Protein AF-A0AAD4GMF1-F1 (afdb_monomer_lite)

Organism: NCBI:txid1328754

Sequence (239 aa):
MDTQVRASTIIDHLSVVHRQLALAMKGHWLGPMPIEEFLQEFLPSLDKPLPTVSHNKLQRAAMEHSKALRCDSFIDAIKDWIPNLRAINTSQKGDQDSKPDVCLYDSSKDIPLDADFNRLELWIVFKRGSQHIAFQDPKEPSSTTIKSGAFIPETKAAQETCWLLLDYAGAIVSSAFQYHKHPEILAKVLWQFNHLSAKDWGHDTSVCPVVLQPDVAKSVRESLDIPDTEQLLDIIYLG

pLDDT: mean 70.21, std 18.83, range [30.56, 94.81]

Structure (mmCIF, N/CA/C/O backbone):
data_AF-A0AAD4GMF1-F1
#
_entry.id   AF-A0AAD4GMF1-F1
#
loop_
_atom_site.group_PDB
_atom_site.id
_atom_site.type_symbol
_atom_site.label_atom_id
_atom_site.label_alt_id
_atom_site.label_comp_id
_atom_site.label_asym_id
_atom_site.label_entity_id
_atom_site.label_seq_id
_atom_site.pdbx_PDB_ins_code
_atom_site.Cartn_x
_atom_site.Cartn_y
_atom_site.Cartn_z
_atom_site.occupancy
_atom_site.B_iso_or_equiv
_atom_site.auth_seq_id
_atom_site.auth_comp_id
_atom_site.auth_asym_id
_atom_site.auth_atom_id
_atom_site.pdbx_PDB_model_num
ATOM 1 N N . MET A 1 1 ? -20.784 33.566 -0.147 1.00 43.31 1 MET A N 1
ATOM 2 C CA . MET A 1 1 ? -19.562 33.893 -0.907 1.00 43.31 1 MET A CA 1
ATOM 3 C C . MET A 1 1 ? -18.421 33.982 0.108 1.00 43.31 1 MET A C 1
ATOM 5 O O . MET A 1 1 ? -17.999 35.083 0.400 1.00 43.31 1 MET A O 1
ATOM 9 N N . ASP A 1 2 ? -18.028 32.865 0.753 1.00 46.28 2 ASP A N 1
ATOM 10 C CA . ASP A 1 2 ? -17.104 32.952 1.915 1.00 46.28 2 ASP A CA 1
ATOM 11 C C . ASP A 1 2 ? -16.361 31.658 2.328 1.00 46.28 2 ASP A C 1
ATOM 13 O O . ASP A 1 2 ? -15.330 31.713 2.990 1.00 46.28 2 ASP A O 1
ATOM 17 N N . THR A 1 3 ? -16.804 30.472 1.905 1.00 36.03 3 THR A N 1
ATOM 18 C CA . THR A 1 3 ? -16.098 29.215 2.241 1.00 36.03 3 THR A CA 1
ATOM 19 C C . THR A 1 3 ? -14.937 28.928 1.283 1.00 36.03 3 THR A C 1
ATOM 21 O O . THR A 1 3 ? -13.879 28.452 1.682 1.00 36.03 3 THR A O 1
ATOM 24 N N . GLN A 1 4 ? -15.110 29.289 0.010 1.00 31.20 4 GLN A N 1
ATOM 25 C CA . GLN A 1 4 ? -14.153 29.019 -1.066 1.00 31.20 4 GLN A CA 1
ATOM 26 C C . GLN A 1 4 ? -12.909 29.923 -0.995 1.00 31.20 4 GLN A C 1
ATOM 28 O O . GLN A 1 4 ? -11.813 29.497 -1.344 1.00 31.20 4 GLN A O 1
ATOM 33 N N . VAL A 1 5 ? -13.065 31.148 -0.477 1.00 40.69 5 VAL A N 1
ATOM 34 C CA . VAL A 1 5 ? -11.956 32.092 -0.261 1.00 40.69 5 VAL A CA 1
ATOM 35 C C . VAL A 1 5 ? -11.102 31.656 0.934 1.00 40.69 5 VAL A C 1
ATOM 37 O O . VAL A 1 5 ? -9.882 31.651 0.833 1.00 40.69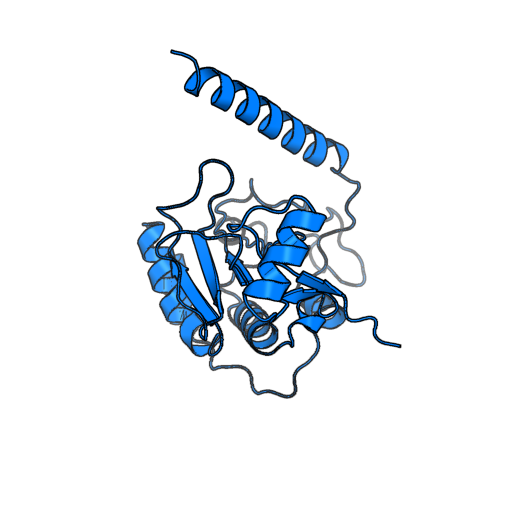 5 VAL A O 1
ATOM 40 N N . ARG A 1 6 ? -11.719 31.200 2.036 1.00 35.12 6 ARG A N 1
ATOM 41 C CA . ARG A 1 6 ? -10.989 30.676 3.206 1.00 35.12 6 ARG A CA 1
ATOM 42 C C . ARG A 1 6 ? -10.205 29.400 2.901 1.00 35.12 6 ARG A C 1
ATOM 44 O O . ARG A 1 6 ? -9.067 29.292 3.345 1.00 35.12 6 ARG A O 1
ATOM 51 N N . ALA A 1 7 ? -10.775 28.480 2.120 1.00 30.56 7 ALA A N 1
ATOM 52 C CA . ALA A 1 7 ? -10.067 27.282 1.667 1.00 30.56 7 ALA A CA 1
ATOM 53 C C . ALA A 1 7 ? -8.844 27.644 0.805 1.00 30.56 7 ALA A C 1
ATOM 55 O O . ALA A 1 7 ? -7.754 27.153 1.069 1.00 30.56 7 ALA A O 1
ATOM 56 N N . SER A 1 8 ? -8.989 28.580 -0.144 1.00 30.72 8 SER A N 1
ATOM 57 C CA . SER A 1 8 ? -7.871 29.065 -0.970 1.00 30.72 8 SER A CA 1
ATOM 58 C C . SER A 1 8 ? -6.736 29.658 -0.129 1.00 30.72 8 SER A C 1
ATOM 60 O O . SER A 1 8 ? -5.581 29.308 -0.336 1.00 30.72 8 SER A O 1
ATOM 62 N N . THR A 1 9 ? -7.049 30.505 0.858 1.00 35.62 9 THR A N 1
ATOM 63 C CA . THR A 1 9 ? -6.032 31.141 1.711 1.00 35.62 9 THR A CA 1
ATOM 64 C C . THR A 1 9 ? -5.295 30.132 2.598 1.00 35.62 9 THR A C 1
ATOM 66 O O . THR A 1 9 ? -4.095 30.278 2.824 1.00 35.62 9 THR A O 1
ATOM 69 N N . ILE A 1 10 ? -5.984 29.097 3.092 1.00 36.16 10 ILE A N 1
ATOM 70 C CA . ILE A 1 10 ? -5.374 28.020 3.890 1.00 36.16 10 ILE A CA 1
ATOM 71 C C . ILE A 1 10 ? -4.492 27.124 3.008 1.00 36.16 10 ILE A C 1
ATOM 73 O O . ILE A 1 10 ? -3.373 26.808 3.406 1.00 36.16 10 ILE A O 1
ATOM 77 N N . ILE A 1 11 ? -4.946 26.782 1.797 1.00 36.00 11 ILE A N 1
ATOM 78 C CA . ILE A 1 11 ? -4.181 26.000 0.811 1.00 36.00 11 ILE A CA 1
ATOM 79 C C . ILE A 1 11 ? -2.904 26.745 0.403 1.00 36.00 11 ILE A C 1
ATOM 81 O O . ILE A 1 11 ? -1.817 26.162 0.393 1.00 36.00 11 ILE A O 1
ATOM 85 N N . ASP A 1 12 ? -3.003 28.049 0.142 1.00 41.06 12 ASP A N 1
ATOM 86 C CA . ASP A 1 12 ? -1.840 28.877 -0.171 1.00 41.06 12 ASP A CA 1
ATOM 87 C C . ASP A 1 12 ? -0.858 28.905 1.006 1.00 41.06 12 ASP A C 1
ATOM 89 O O . ASP A 1 12 ? 0.348 28.747 0.808 1.00 41.06 12 ASP A O 1
ATOM 93 N N . HIS A 1 13 ? -1.354 29.001 2.243 1.00 42.31 13 HIS A N 1
ATOM 94 C CA . HIS A 1 13 ? -0.504 29.010 3.430 1.00 42.31 13 HIS A CA 1
ATOM 95 C C . HIS A 1 13 ? 0.172 27.655 3.691 1.00 42.31 13 HIS A C 1
ATOM 97 O O . HIS A 1 13 ? 1.378 27.622 3.928 1.00 42.31 13 HIS A O 1
ATOM 103 N N . LEU A 1 14 ? -0.545 26.536 3.554 1.00 36.34 14 LEU A N 1
ATOM 104 C CA . LEU A 1 14 ? 0.019 25.185 3.669 1.00 36.34 14 LEU A CA 1
ATOM 105 C C . LEU A 1 14 ? 1.043 24.900 2.565 1.00 36.34 14 LEU A C 1
ATOM 107 O O . LEU A 1 14 ? 2.095 24.323 2.831 1.00 36.34 14 LEU A O 1
ATOM 111 N N . SER A 1 15 ? 0.801 25.363 1.335 1.00 47.41 15 SER A N 1
ATOM 112 C CA . SER A 1 15 ? 1.770 25.243 0.238 1.00 47.41 15 SER A CA 1
ATOM 113 C C . SER A 1 15 ? 3.056 26.038 0.506 1.00 47.41 15 SER A C 1
ATOM 115 O O . SER A 1 15 ? 4.155 25.583 0.172 1.00 47.41 15 SER A O 1
ATOM 117 N N . VAL A 1 16 ? 2.936 27.205 1.149 1.00 50.12 16 VAL A N 1
ATOM 118 C CA . VAL A 1 16 ? 4.064 28.041 1.572 1.00 50.12 16 VAL A CA 1
ATOM 119 C C . VAL A 1 16 ? 4.809 27.388 2.730 1.00 50.12 16 VAL A C 1
ATOM 121 O O . VAL A 1 16 ? 6.032 27.320 2.670 1.00 50.12 16 VAL A O 1
ATOM 124 N N . VAL A 1 17 ? 4.107 26.849 3.729 1.00 47.41 17 VAL A N 1
ATOM 125 C CA . VAL A 1 17 ? 4.712 26.141 4.866 1.00 47.41 17 VAL A CA 1
ATOM 126 C C . VAL A 1 17 ? 5.436 24.879 4.400 1.00 47.41 17 VAL A C 1
ATOM 128 O O . VAL A 1 17 ? 6.600 24.702 4.741 1.00 47.41 17 VAL A O 1
ATOM 131 N N . HIS A 1 18 ? 4.833 24.049 3.544 1.00 45.47 18 HIS A N 1
ATOM 132 C CA . HIS A 1 18 ? 5.509 22.881 2.968 1.00 45.47 18 HIS A CA 1
ATOM 133 C C . HIS A 1 18 ? 6.731 23.275 2.138 1.00 45.47 18 HIS A C 1
ATOM 135 O O . HIS A 1 18 ? 7.770 22.622 2.216 1.00 45.47 18 HIS A O 1
ATOM 141 N N . ARG A 1 19 ? 6.647 24.367 1.368 1.00 46.91 19 ARG A N 1
ATOM 142 C CA . ARG A 1 19 ? 7.791 24.882 0.607 1.00 46.91 19 ARG A CA 1
ATOM 143 C C . ARG A 1 19 ? 8.891 25.407 1.530 1.00 46.91 19 ARG A C 1
ATOM 145 O O . ARG A 1 19 ? 10.061 25.159 1.263 1.00 46.91 19 ARG A O 1
ATOM 152 N N . GLN A 1 20 ? 8.536 26.112 2.600 1.00 49.16 20 GLN A N 1
ATOM 153 C CA . GLN A 1 20 ? 9.477 26.615 3.599 1.00 49.16 20 GLN A CA 1
ATOM 154 C C . GLN A 1 20 ? 10.129 25.474 4.373 1.00 49.16 20 GLN A C 1
ATOM 156 O O . GLN A 1 20 ? 11.338 25.508 4.554 1.00 49.16 20 GLN A O 1
ATOM 161 N N . LEU A 1 21 ? 9.373 24.442 4.747 1.00 48.38 21 LEU A N 1
ATOM 162 C CA . LEU A 1 21 ? 9.894 23.243 5.394 1.00 48.38 21 LEU A CA 1
ATOM 163 C C . LEU A 1 21 ? 10.831 22.485 4.444 1.00 48.38 21 LEU A C 1
ATOM 165 O O . LEU A 1 21 ? 11.963 22.194 4.805 1.00 48.38 21 LEU A O 1
ATOM 169 N N . ALA A 1 22 ? 10.432 22.271 3.187 1.00 49.34 22 ALA A N 1
ATOM 170 C CA . ALA A 1 22 ? 11.288 21.645 2.179 1.00 49.34 22 ALA A CA 1
ATOM 171 C C . ALA A 1 22 ? 12.588 22.433 1.933 1.00 49.34 22 ALA A C 1
ATOM 173 O O . ALA A 1 22 ? 13.649 21.836 1.765 1.00 49.34 22 ALA A O 1
ATOM 174 N N . LEU A 1 23 ? 12.527 23.771 1.929 1.00 49.91 23 LEU A N 1
ATOM 175 C CA . LEU A 1 23 ? 13.708 24.632 1.819 1.00 49.91 23 LEU A CA 1
ATOM 176 C C . LEU A 1 23 ? 14.569 24.601 3.086 1.00 49.91 23 LEU A C 1
ATOM 178 O O . LEU A 1 23 ? 15.786 24.520 2.971 1.00 49.91 23 LEU A O 1
ATOM 182 N N . ALA A 1 24 ? 13.955 24.640 4.268 1.00 49.69 24 ALA A N 1
ATOM 183 C CA . ALA A 1 24 ? 14.643 24.599 5.555 1.00 49.69 24 ALA A CA 1
ATOM 184 C C . ALA A 1 24 ? 15.323 23.250 5.798 1.00 49.69 24 ALA A C 1
ATOM 186 O O . ALA A 1 24 ? 16.360 23.195 6.443 1.00 49.69 24 ALA A O 1
ATOM 187 N N . MET A 1 25 ? 14.771 22.168 5.254 1.00 44.66 25 MET A N 1
ATOM 188 C CA . MET A 1 25 ? 15.364 20.839 5.343 1.00 44.66 25 MET A CA 1
ATOM 189 C C . MET A 1 25 ? 16.304 20.525 4.166 1.00 44.66 25 MET A C 1
ATOM 191 O O . MET A 1 25 ? 16.963 19.483 4.148 1.00 44.66 25 MET A O 1
ATOM 195 N N . LYS A 1 26 ? 16.414 21.420 3.174 1.00 44.41 26 LYS A N 1
ATOM 196 C CA . LYS A 1 26 ? 17.296 21.245 2.016 1.00 44.41 26 LYS A CA 1
ATOM 197 C C . LYS A 1 26 ? 18.757 21.218 2.472 1.00 44.41 26 LYS A C 1
ATOM 199 O O . LYS A 1 26 ? 19.259 22.195 3.011 1.00 44.41 26 LYS A O 1
ATOM 204 N N . GLY A 1 27 ? 19.445 20.104 2.227 1.00 44.59 27 GLY A N 1
ATOM 205 C CA . GLY A 1 27 ? 20.834 19.898 2.661 1.00 44.59 27 GLY A CA 1
ATOM 206 C C . GLY A 1 27 ? 20.992 19.418 4.109 1.00 44.59 27 GLY A C 1
ATOM 207 O O . GLY A 1 27 ? 22.117 19.167 4.527 1.00 44.59 27 GLY A O 1
ATOM 208 N N . HIS A 1 28 ? 19.891 19.253 4.853 1.00 42.72 28 HIS A N 1
ATOM 209 C CA . HIS A 1 28 ? 19.886 18.688 6.209 1.00 42.72 28 HIS A CA 1
ATOM 210 C C . HIS A 1 28 ? 19.495 17.204 6.250 1.00 42.72 28 HIS A C 1
ATOM 212 O O . HIS A 1 28 ? 19.650 16.558 7.283 1.00 42.72 28 HIS A O 1
ATOM 218 N N . TRP A 1 29 ? 19.020 16.649 5.135 1.00 48.09 29 TRP A N 1
ATOM 219 C CA . TRP A 1 29 ? 18.792 15.215 4.995 1.00 48.09 29 TRP A CA 1
ATOM 220 C C . TRP A 1 29 ? 20.064 14.519 4.511 1.00 48.09 29 TRP A C 1
ATOM 222 O O . TRP A 1 29 ? 20.549 14.798 3.414 1.00 48.09 29 TRP A O 1
ATOM 232 N N . LEU A 1 30 ? 20.574 13.581 5.309 1.00 46.34 30 LEU A N 1
ATOM 233 C CA . LEU A 1 30 ? 21.479 12.544 4.822 1.00 46.34 30 LEU A CA 1
ATOM 234 C C . LEU A 1 30 ? 20.612 11.497 4.123 1.00 46.34 30 LEU A C 1
ATOM 236 O O . LEU A 1 30 ? 19.921 10.715 4.767 1.00 46.34 30 LEU A O 1
ATOM 240 N N . GLY A 1 31 ? 20.578 11.559 2.797 1.00 49.66 31 GLY A N 1
ATOM 241 C CA . GLY A 1 31 ? 19.732 10.700 1.988 1.00 49.66 31 GLY A CA 1
ATOM 242 C C . GLY A 1 31 ? 19.891 10.954 0.485 1.00 49.66 31 GLY A C 1
ATOM 243 O O . GLY A 1 31 ? 20.453 11.978 0.091 1.00 49.66 31 GLY A O 1
ATOM 244 N N . PRO A 1 32 ? 19.394 10.024 -0.344 1.00 61.06 32 PRO A N 1
ATOM 245 C CA . PRO A 1 32 ? 18.599 8.886 0.087 1.00 61.06 32 PRO A CA 1
ATOM 246 C C . PRO A 1 32 ? 19.461 7.652 0.397 1.00 61.06 32 PRO A C 1
ATOM 248 O O . PRO A 1 32 ? 20.484 7.421 -0.245 1.00 61.06 32 PRO A O 1
ATOM 251 N N . MET A 1 33 ? 19.032 6.840 1.364 1.00 66.44 33 MET A N 1
ATOM 252 C CA . MET A 1 33 ? 19.640 5.527 1.594 1.00 66.44 33 MET A CA 1
ATOM 253 C C . MET A 1 33 ? 19.380 4.635 0.370 1.00 66.44 33 MET A C 1
ATOM 255 O O . MET A 1 33 ? 18.240 4.621 -0.113 1.00 66.44 33 MET A O 1
ATOM 259 N N . PRO A 1 34 ? 20.379 3.900 -0.156 1.00 71.06 34 PRO A N 1
ATOM 260 C CA . PRO A 1 34 ? 20.142 2.917 -1.208 1.00 71.06 34 PRO A CA 1
ATOM 261 C C . PRO A 1 34 ? 18.995 1.987 -0.818 1.00 71.06 34 PRO A C 1
ATOM 263 O O . PRO A 1 34 ? 18.945 1.519 0.319 1.00 71.06 34 PRO A O 1
ATOM 266 N N . ILE A 1 35 ? 18.055 1.738 -1.733 1.00 71.38 35 ILE A N 1
ATOM 267 C CA . ILE A 1 35 ? 16.855 0.956 -1.417 1.00 71.38 35 ILE A CA 1
ATOM 268 C C . ILE A 1 35 ? 17.211 -0.437 -0.889 1.00 71.38 35 ILE A C 1
ATOM 270 O O . ILE A 1 35 ? 16.590 -0.904 0.053 1.00 71.38 35 ILE A O 1
ATOM 274 N N . GLU A 1 36 ? 18.245 -1.087 -1.413 1.00 74.62 36 GLU A N 1
ATOM 275 C CA . GLU A 1 36 ? 18.684 -2.396 -0.934 1.00 74.62 36 GLU A CA 1
ATOM 276 C C . GLU A 1 36 ? 19.179 -2.350 0.516 1.00 74.62 36 GLU A C 1
ATOM 278 O O . GLU A 1 36 ? 18.817 -3.223 1.305 1.00 74.62 36 GLU A O 1
ATOM 283 N N . GLU A 1 37 ? 19.950 -1.319 0.876 1.00 75.44 37 GLU A N 1
ATOM 284 C CA . GLU A 1 37 ? 20.421 -1.100 2.247 1.00 75.44 37 GLU A CA 1
ATOM 285 C C . GLU A 1 37 ? 19.244 -0.768 3.168 1.00 75.44 37 GLU A C 1
ATOM 287 O O . GLU A 1 37 ? 19.132 -1.337 4.250 1.00 75.44 37 GLU A O 1
ATOM 292 N N . PHE A 1 38 ? 18.326 0.095 2.721 1.00 75.75 38 PHE A N 1
ATOM 293 C CA . PHE A 1 38 ? 17.119 0.438 3.471 1.00 75.75 38 PHE A CA 1
ATOM 294 C C . PHE A 1 38 ? 16.290 -0.811 3.785 1.00 75.75 38 PHE A C 1
ATOM 296 O O . PHE A 1 38 ? 15.891 -1.028 4.926 1.00 75.75 38 PHE A O 1
ATOM 303 N N . LEU A 1 39 ? 16.061 -1.667 2.786 1.00 77.38 39 LEU A N 1
ATOM 304 C CA . LEU A 1 39 ? 15.312 -2.909 2.976 1.00 77.38 39 LEU A CA 1
ATOM 305 C C . LEU A 1 39 ? 16.059 -3.915 3.848 1.00 77.38 39 LEU A C 1
ATOM 307 O O . LEU A 1 39 ? 15.420 -4.749 4.474 1.00 77.38 39 LEU A O 1
ATOM 311 N N . GLN A 1 40 ? 17.389 -3.893 3.869 1.00 80.12 40 GLN A N 1
ATOM 312 C CA . GLN A 1 40 ? 18.158 -4.761 4.754 1.00 80.12 40 GLN A CA 1
ATOM 313 C C . GLN A 1 40 ? 18.080 -4.296 6.212 1.00 80.12 40 GLN A C 1
ATOM 315 O O . GLN A 1 40 ? 17.964 -5.134 7.102 1.00 80.12 40 GLN A O 1
ATOM 320 N N . GLU A 1 41 ? 18.149 -2.987 6.440 1.00 80.12 41 GLU A N 1
ATOM 321 C CA . GLU A 1 41 ? 18.188 -2.395 7.778 1.00 80.12 41 GLU A CA 1
ATOM 322 C C . GLU A 1 41 ? 16.798 -2.338 8.424 1.00 80.12 41 GLU A C 1
ATOM 324 O O . GLU A 1 41 ? 16.632 -2.691 9.590 1.00 80.12 41 GLU A O 1
ATOM 329 N N . PHE A 1 42 ? 15.786 -1.911 7.664 1.00 75.94 42 PHE A N 1
ATOM 330 C CA . PHE A 1 42 ? 14.477 -1.544 8.212 1.00 75.94 42 PHE A CA 1
ATOM 331 C C . PHE A 1 42 ? 13.360 -2.532 7.898 1.00 75.94 42 PHE A C 1
ATOM 333 O O . PHE A 1 42 ? 12.286 -2.425 8.487 1.00 75.94 42 PHE A O 1
ATOM 340 N N . LEU A 1 43 ? 13.573 -3.483 6.984 1.00 75.69 43 LEU A N 1
ATOM 341 C CA . LEU A 1 43 ? 12.537 -4.436 6.600 1.00 75.69 43 LEU A CA 1
ATOM 342 C C . LEU A 1 43 ? 12.912 -5.853 7.061 1.00 75.69 43 LEU A C 1
ATOM 344 O O . LEU A 1 43 ? 13.800 -6.475 6.472 1.00 75.69 43 LEU A O 1
ATOM 348 N N . PRO A 1 44 ? 12.232 -6.399 8.089 1.00 76.19 44 PRO A N 1
ATOM 349 C CA . PRO A 1 44 ? 12.539 -7.720 8.621 1.00 76.19 44 PRO A CA 1
ATOM 350 C C . PRO A 1 44 ? 12.543 -8.783 7.522 1.00 76.19 44 PRO A C 1
ATOM 352 O O . PRO A 1 44 ? 11.590 -8.910 6.745 1.00 76.19 44 PRO A O 1
ATOM 355 N N . SER A 1 45 ? 13.621 -9.567 7.447 1.00 75.06 45 SER A N 1
ATOM 356 C CA . SER A 1 45 ? 13.682 -10.693 6.517 1.00 75.06 45 SER A CA 1
ATOM 357 C C . SER A 1 45 ? 12.642 -11.733 6.920 1.00 75.06 45 SER A C 1
ATOM 359 O O . SER A 1 45 ? 12.632 -12.203 8.057 1.00 75.06 45 SER A O 1
ATOM 361 N N . LEU A 1 46 ? 11.769 -12.099 5.985 1.00 76.31 46 LEU A N 1
ATOM 362 C CA . LEU A 1 46 ? 10.777 -13.144 6.197 1.00 76.31 46 LEU A CA 1
ATOM 363 C C . LEU A 1 46 ? 11.253 -14.432 5.538 1.00 76.31 46 LEU A C 1
ATOM 365 O O . LEU A 1 46 ? 11.671 -14.418 4.381 1.00 76.31 46 LEU A O 1
ATOM 369 N N . ASP A 1 47 ? 11.097 -15.557 6.234 1.00 81.69 47 ASP A N 1
ATOM 370 C CA . ASP A 1 47 ? 11.310 -16.896 5.672 1.00 81.69 47 ASP A CA 1
ATOM 371 C C . ASP A 1 47 ? 10.095 -17.331 4.829 1.00 81.69 47 ASP A C 1
ATOM 373 O O . ASP A 1 47 ? 9.434 -18.339 5.075 1.00 81.69 47 ASP A O 1
ATOM 377 N N . LYS A 1 48 ? 9.708 -16.475 3.877 1.00 80.62 48 LYS A N 1
ATOM 378 C CA . LYS A 1 48 ? 8.608 -16.714 2.939 1.00 80.62 48 LYS A CA 1
ATOM 379 C C . LYS A 1 48 ? 9.124 -16.550 1.515 1.00 80.62 48 LYS A C 1
ATOM 381 O O . LYS A 1 48 ? 9.766 -15.538 1.229 1.00 80.62 48 LYS A O 1
ATOM 386 N N . PRO A 1 49 ? 8.818 -17.488 0.601 1.00 85.62 49 PRO A N 1
ATOM 387 C CA . PRO A 1 49 ? 9.231 -17.355 -0.786 1.00 85.62 49 PRO A CA 1
ATOM 388 C C . PRO A 1 49 ? 8.597 -16.103 -1.393 1.00 85.62 49 PRO A C 1
ATOM 390 O O . PRO A 1 49 ? 7.408 -15.847 -1.198 1.00 85.62 49 PRO A O 1
ATOM 393 N N . LEU A 1 50 ? 9.399 -15.325 -2.122 1.00 85.62 50 LEU A N 1
ATOM 394 C CA . LEU A 1 50 ? 8.895 -14.179 -2.872 1.00 85.62 50 LEU A CA 1
ATOM 395 C C . LEU A 1 50 ? 7.893 -14.644 -3.942 1.00 85.62 50 LEU A C 1
ATOM 397 O O . LEU A 1 50 ? 8.054 -15.728 -4.514 1.00 85.62 50 LEU A O 1
ATOM 401 N N . PRO A 1 51 ? 6.877 -13.825 -4.250 1.00 87.25 51 PRO A N 1
ATOM 402 C CA . PRO A 1 51 ? 5.928 -14.142 -5.298 1.00 87.25 51 PRO A CA 1
ATOM 403 C C . PRO A 1 51 ? 6.612 -14.104 -6.668 1.00 87.25 51 PRO A C 1
ATOM 405 O O . PRO A 1 51 ? 7.651 -13.472 -6.866 1.00 87.25 51 PRO A O 1
ATOM 408 N N . THR A 1 52 ? 6.002 -14.761 -7.655 1.00 89.56 52 THR A N 1
ATOM 409 C CA . THR A 1 52 ? 6.507 -14.698 -9.032 1.00 89.56 52 THR A CA 1
ATOM 410 C C . THR A 1 52 ? 6.361 -13.279 -9.580 1.00 89.56 52 THR A C 1
ATOM 412 O O . THR A 1 52 ? 5.278 -12.690 -9.562 1.00 89.56 52 THR A O 1
ATOM 415 N N . VAL A 1 53 ? 7.458 -12.736 -10.107 1.00 88.25 53 VAL A N 1
ATOM 416 C CA . VAL A 1 53 ? 7.517 -11.362 -10.610 1.00 88.25 53 VAL A CA 1
ATOM 417 C C . VAL A 1 53 ? 7.350 -11.335 -12.128 1.00 88.25 53 VAL A C 1
ATOM 419 O O . VAL A 1 53 ? 8.234 -11.745 -12.882 1.00 88.25 53 VAL A O 1
ATOM 422 N N . SER A 1 54 ? 6.217 -10.809 -12.603 1.00 85.81 54 SER A N 1
ATOM 423 C CA . SER A 1 54 ? 5.972 -10.625 -14.038 1.00 85.81 54 SER A CA 1
ATOM 424 C C . SER A 1 54 ? 6.407 -9.235 -14.506 1.00 85.81 54 SER A C 1
ATOM 426 O O . SER A 1 54 ? 5.646 -8.269 -14.432 1.00 85.81 54 SER A O 1
ATOM 428 N N . HIS A 1 55 ? 7.622 -9.146 -15.050 1.00 87.44 55 HIS A N 1
ATOM 429 C CA . HIS A 1 55 ? 8.190 -7.900 -15.582 1.00 87.44 55 HIS A CA 1
ATOM 430 C C . HIS A 1 55 ? 7.282 -7.256 -16.643 1.00 87.44 55 HIS A C 1
ATOM 432 O O . HIS A 1 55 ? 7.023 -6.054 -16.614 1.00 87.44 55 HIS A O 1
ATOM 438 N N . ASN A 1 56 ? 6.709 -8.078 -17.527 1.00 89.31 56 ASN A N 1
ATOM 439 C CA . ASN A 1 56 ? 5.855 -7.612 -18.619 1.00 89.31 56 ASN A CA 1
ATOM 440 C C . ASN A 1 56 ? 4.585 -6.904 -18.123 1.00 89.31 56 ASN A C 1
ATOM 442 O O . ASN A 1 56 ? 4.137 -5.953 -18.762 1.00 89.31 56 ASN A O 1
ATOM 446 N N . LYS A 1 57 ? 3.990 -7.342 -17.002 1.00 90.12 57 LYS A N 1
ATOM 447 C CA . LYS A 1 57 ? 2.771 -6.712 -16.471 1.00 90.12 57 LYS A CA 1
ATOM 448 C C . LYS A 1 57 ? 3.046 -5.288 -15.986 1.00 90.12 57 LYS A C 1
ATOM 450 O O . LYS A 1 57 ? 2.337 -4.365 -16.381 1.00 90.12 57 LYS A O 1
ATOM 455 N N . LEU A 1 58 ? 4.108 -5.092 -15.201 1.00 88.06 58 LEU A N 1
ATOM 456 C CA . LEU A 1 58 ? 4.475 -3.761 -14.705 1.00 88.06 58 LEU A CA 1
ATOM 457 C C . LEU A 1 58 ? 5.012 -2.847 -15.804 1.00 88.06 58 LEU A C 1
ATOM 459 O O . LEU A 1 58 ? 4.721 -1.652 -15.791 1.00 88.06 58 LEU A O 1
ATOM 463 N N . GLN A 1 59 ? 5.730 -3.391 -16.789 1.00 87.56 59 GLN A N 1
ATOM 464 C CA . GLN A 1 59 ? 6.146 -2.620 -17.957 1.00 87.56 59 GLN A CA 1
ATOM 465 C C . GLN A 1 59 ? 4.941 -2.100 -18.747 1.00 87.56 59 GLN A C 1
ATOM 467 O O . GLN A 1 59 ? 4.904 -0.921 -19.096 1.00 87.56 59 GLN A O 1
ATOM 472 N N . ARG A 1 60 ? 3.925 -2.943 -18.972 1.00 87.50 60 ARG A N 1
ATOM 473 C CA . ARG A 1 60 ? 2.672 -2.522 -19.614 1.00 87.50 60 ARG A CA 1
ATOM 474 C C . ARG A 1 60 ? 1.958 -1.448 -18.802 1.00 87.50 60 ARG A C 1
ATOM 476 O O . ARG A 1 60 ? 1.602 -0.424 -19.372 1.00 87.50 60 ARG A O 1
ATOM 483 N N . ALA A 1 61 ? 1.826 -1.638 -17.487 1.00 87.62 61 ALA A N 1
ATOM 484 C CA . ALA A 1 61 ? 1.232 -0.635 -16.608 1.00 87.62 61 ALA A CA 1
ATOM 485 C C . ALA A 1 61 ? 1.956 0.719 -16.720 1.00 87.62 61 ALA A C 1
ATOM 487 O O . ALA A 1 61 ? 1.316 1.752 -16.897 1.00 87.62 61 ALA A O 1
ATOM 488 N N . ALA A 1 62 ? 3.293 0.729 -16.711 1.00 84.00 62 ALA A N 1
ATOM 489 C CA . ALA A 1 62 ? 4.084 1.955 -16.823 1.00 84.00 62 ALA A CA 1
ATOM 490 C C . ALA A 1 62 ? 3.872 2.714 -18.149 1.00 84.00 62 ALA A C 1
ATOM 492 O O . ALA A 1 62 ? 3.948 3.947 -18.166 1.00 84.00 62 ALA A O 1
ATOM 493 N N . MET A 1 63 ? 3.572 1.995 -19.236 1.00 83.88 63 MET A N 1
ATOM 494 C CA . MET A 1 63 ? 3.321 2.562 -20.567 1.00 83.88 63 MET A CA 1
ATOM 495 C C . MET A 1 63 ? 1.915 3.162 -20.726 1.00 83.88 63 MET A C 1
ATOM 497 O O . MET A 1 63 ? 1.674 3.884 -21.692 1.00 83.88 63 MET A O 1
ATOM 501 N N . GLU A 1 64 ? 1.000 2.931 -19.781 1.00 85.81 64 GLU A N 1
ATOM 502 C CA . GLU A 1 64 ? -0.363 3.456 -19.860 1.00 85.81 64 GLU A CA 1
ATOM 503 C C . GLU A 1 64 ? -0.394 4.994 -19.865 1.00 85.81 64 GLU A C 1
ATOM 505 O O . GLU A 1 64 ? 0.151 5.688 -18.986 1.00 85.81 64 GLU A O 1
ATOM 510 N N . HIS A 1 65 ? -1.084 5.548 -20.865 1.00 78.81 65 HIS A N 1
ATOM 511 C CA . HIS A 1 65 ? -1.192 6.994 -21.059 1.00 78.81 65 HIS A CA 1
ATOM 512 C C . HIS A 1 65 ? -2.137 7.639 -20.043 1.00 78.81 65 HIS A C 1
ATOM 514 O O . HIS A 1 65 ? -1.825 8.698 -19.491 1.00 78.81 65 HIS A O 1
ATOM 520 N N . SER A 1 66 ? -3.258 6.977 -19.745 1.00 84.88 66 SER A N 1
ATOM 521 C CA . SER A 1 66 ? -4.199 7.416 -18.716 1.00 84.88 66 SER A CA 1
ATOM 522 C C . SER A 1 66 ? -3.671 7.086 -17.325 1.00 84.88 66 SER A C 1
ATOM 524 O O . SER A 1 66 ? -3.183 5.985 -17.072 1.00 84.88 66 SER A O 1
ATOM 526 N N . LYS A 1 67 ? -3.807 8.036 -16.395 1.00 81.62 67 LYS A N 1
ATOM 527 C CA . LYS A 1 67 ? -3.486 7.821 -14.980 1.00 81.62 67 LYS A CA 1
ATOM 528 C C . LYS A 1 67 ? -4.353 6.711 -14.371 1.00 81.62 67 LYS A C 1
ATOM 530 O O . LYS A 1 67 ? -3.819 5.869 -13.663 1.00 81.62 67 LYS A O 1
ATOM 535 N N . ALA A 1 68 ? -5.646 6.680 -14.698 1.00 86.69 68 ALA A N 1
ATOM 536 C CA . ALA A 1 68 ? -6.568 5.672 -14.181 1.00 86.69 68 ALA A CA 1
ATOM 537 C C . ALA A 1 68 ? -6.212 4.269 -14.693 1.00 86.69 68 ALA A C 1
ATOM 539 O O . ALA A 1 68 ? -5.990 3.379 -13.883 1.00 86.69 68 ALA A O 1
ATOM 540 N N . LEU A 1 69 ? -6.027 4.114 -16.012 1.00 88.62 69 LEU A N 1
ATOM 541 C CA . LEU A 1 69 ? -5.638 2.828 -16.608 1.00 88.62 69 LEU A CA 1
ATOM 542 C C . LEU A 1 69 ? -4.282 2.339 -16.092 1.00 88.62 69 LEU A C 1
ATOM 544 O O . LEU A 1 69 ? -4.112 1.151 -15.849 1.00 88.62 69 LEU A O 1
ATOM 548 N N . ARG A 1 70 ? -3.325 3.250 -15.864 1.00 88.00 70 ARG A N 1
ATOM 549 C CA . ARG A 1 70 ? -2.046 2.909 -15.225 1.00 88.00 70 ARG A CA 1
ATOM 550 C C . ARG A 1 70 ? -2.252 2.284 -13.854 1.00 88.00 70 ARG A C 1
ATOM 552 O O . ARG A 1 70 ? -1.617 1.278 -13.560 1.00 88.00 70 ARG A O 1
ATOM 559 N N . CYS A 1 71 ? -3.098 2.894 -13.027 1.00 89.75 71 CYS A N 1
ATOM 560 C CA . CYS A 1 71 ? -3.369 2.404 -11.680 1.00 89.75 71 CYS A CA 1
ATOM 561 C C . CYS A 1 71 ? -4.055 1.036 -11.733 1.00 89.75 71 CYS A C 1
ATOM 563 O O . CYS A 1 71 ? -3.617 0.130 -11.036 1.00 89.75 71 CYS A O 1
ATOM 565 N N . ASP A 1 72 ? -5.042 0.848 -12.611 1.00 93.38 72 ASP A N 1
ATOM 566 C CA . ASP A 1 72 ? -5.732 -0.440 -12.763 1.00 93.38 72 ASP A CA 1
ATOM 567 C C . ASP A 1 72 ? -4.783 -1.548 -13.251 1.00 93.38 72 ASP A C 1
ATOM 569 O O . ASP A 1 72 ? -4.714 -2.623 -12.652 1.00 93.38 72 ASP A O 1
ATOM 573 N N . SER A 1 73 ? -3.982 -1.270 -14.286 1.00 92.88 73 SER A N 1
ATOM 574 C CA . SER A 1 73 ? -2.967 -2.199 -14.799 1.00 92.88 73 SER A CA 1
ATOM 575 C C . SER A 1 73 ? -1.885 -2.509 -13.759 1.00 92.88 73 SER A C 1
ATOM 577 O O . SER A 1 73 ? -1.392 -3.634 -13.688 1.00 92.88 73 SER A O 1
ATOM 579 N N . PHE A 1 74 ? -1.511 -1.527 -12.935 1.00 91.75 74 PHE A N 1
ATOM 580 C CA . PHE A 1 74 ? -0.578 -1.722 -11.829 1.00 91.75 74 PHE A CA 1
ATOM 581 C C . PHE A 1 74 ? -1.178 -2.617 -10.739 1.00 91.75 74 PHE A C 1
ATOM 583 O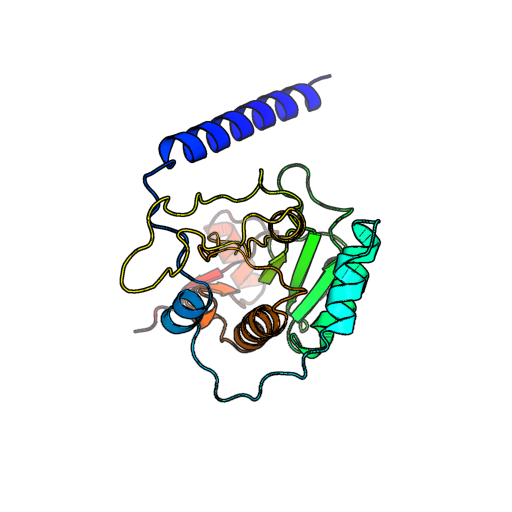 O . PHE A 1 74 ? -0.521 -3.562 -10.310 1.00 91.75 74 PHE A O 1
ATOM 590 N N . ILE A 1 75 ? -2.427 -2.369 -10.335 1.00 93.94 75 ILE A N 1
ATOM 591 C CA . ILE A 1 75 ? -3.145 -3.178 -9.342 1.00 93.94 75 ILE A CA 1
ATOM 592 C C . ILE A 1 75 ? -3.228 -4.641 -9.798 1.00 93.94 75 ILE A C 1
ATOM 594 O O . ILE A 1 75 ? -2.907 -5.536 -9.017 1.00 93.94 75 ILE A O 1
ATOM 598 N N . ASP A 1 76 ? -3.573 -4.904 -11.065 1.00 94.81 76 ASP A N 1
ATOM 599 C CA . ASP A 1 76 ? -3.590 -6.278 -11.592 1.00 94.81 76 ASP A CA 1
ATOM 600 C C . ASP A 1 76 ? -2.204 -6.943 -11.573 1.00 94.81 76 ASP A C 1
ATOM 602 O O . ASP A 1 76 ? -2.090 -8.155 -11.366 1.00 94.81 76 ASP A O 1
ATOM 606 N N . ALA A 1 77 ? -1.140 -6.161 -11.770 1.00 93.25 77 ALA A N 1
ATOM 607 C CA . ALA A 1 77 ? 0.224 -6.667 -11.766 1.00 93.25 77 ALA A CA 1
ATOM 608 C C . ALA A 1 77 ? 0.703 -7.091 -10.372 1.00 93.25 77 ALA A C 1
ATOM 610 O O . ALA A 1 77 ? 1.467 -8.052 -10.280 1.00 93.25 77 ALA A O 1
ATOM 611 N N . ILE A 1 78 ? 0.257 -6.399 -9.319 1.00 92.56 78 ILE A N 1
ATOM 612 C CA . ILE A 1 78 ? 0.727 -6.624 -7.945 1.00 92.56 78 ILE A CA 1
ATOM 613 C C . ILE A 1 78 ? -0.213 -7.475 -7.089 1.00 92.56 78 ILE A C 1
ATOM 615 O O . ILE A 1 78 ? 0.171 -7.836 -5.984 1.00 92.56 78 ILE A O 1
ATOM 619 N N . LYS A 1 79 ? -1.432 -7.795 -7.548 1.00 93.00 79 LYS A N 1
ATOM 620 C CA . LYS A 1 79 ? -2.472 -8.445 -6.722 1.00 93.00 79 LYS A CA 1
ATOM 621 C C . LYS A 1 79 ? -2.015 -9.730 -6.017 1.00 93.00 79 LYS A C 1
ATOM 623 O O . LYS A 1 79 ? -2.417 -9.982 -4.889 1.00 93.00 79 LYS A O 1
ATOM 628 N N . ASP A 1 80 ? -1.136 -10.503 -6.653 1.00 92.00 80 ASP A N 1
ATOM 629 C CA . ASP A 1 80 ? -0.624 -11.767 -6.108 1.00 92.00 80 ASP A CA 1
ATOM 630 C C . ASP A 1 80 ? 0.471 -11.546 -5.042 1.00 92.00 80 ASP A C 1
ATOM 632 O O . ASP A 1 80 ? 0.882 -12.479 -4.357 1.00 92.00 80 ASP A O 1
ATOM 636 N N . TRP A 1 81 ? 0.971 -10.315 -4.906 1.00 92.31 81 TRP A N 1
ATOM 637 C CA . TRP A 1 81 ? 2.015 -9.928 -3.952 1.00 92.31 81 TRP A CA 1
ATOM 638 C C . TRP A 1 81 ? 1.439 -9.415 -2.633 1.00 92.31 81 TRP A C 1
ATOM 640 O O . TRP A 1 81 ? 2.173 -9.246 -1.663 1.00 92.31 81 TRP A O 1
ATOM 650 N N . ILE A 1 82 ? 0.135 -9.154 -2.604 1.00 92.56 82 ILE A N 1
ATOM 651 C CA . ILE A 1 82 ? -0.555 -8.540 -1.475 1.00 92.56 82 ILE A CA 1
ATOM 652 C C . ILE A 1 82 ? -1.776 -9.365 -1.032 1.00 92.56 82 ILE A C 1
ATOM 654 O O . ILE A 1 82 ? -2.874 -8.832 -0.973 1.00 92.56 82 ILE A O 1
ATOM 658 N N . PRO A 1 83 ? -1.650 -10.669 -0.721 1.00 92.69 83 PRO A N 1
ATOM 659 C CA . PRO A 1 83 ? -2.810 -11.520 -0.433 1.00 92.69 83 PRO A CA 1
ATOM 660 C C . PRO A 1 83 ? -3.645 -11.105 0.793 1.00 92.69 83 PRO A C 1
ATOM 662 O O . PRO A 1 83 ? -4.791 -11.530 0.897 1.00 92.69 83 PRO A O 1
ATOM 665 N N . ASN A 1 84 ? -3.094 -10.293 1.702 1.00 92.31 84 ASN A N 1
ATOM 666 C CA . ASN A 1 84 ? -3.785 -9.786 2.891 1.00 92.31 84 ASN A CA 1
ATOM 667 C C . ASN A 1 84 ? -4.236 -8.327 2.734 1.00 92.31 84 ASN A C 1
ATOM 669 O O . ASN A 1 84 ? -4.927 -7.809 3.612 1.00 92.31 84 ASN A O 1
ATOM 673 N N . LEU A 1 85 ? -3.889 -7.669 1.628 1.00 92.25 85 LEU A N 1
ATOM 674 C CA . LEU A 1 85 ? -4.297 -6.301 1.337 1.00 92.25 85 LEU A CA 1
ATOM 675 C C . LEU A 1 85 ? -5.098 -6.247 0.037 1.00 92.25 85 LEU A C 1
ATOM 677 O O . LEU A 1 85 ? -5.005 -7.099 -0.842 1.00 92.25 85 LEU A O 1
ATOM 681 N N . ARG A 1 86 ? -5.883 -5.192 -0.126 1.00 92.88 86 ARG A N 1
ATOM 682 C CA . ARG A 1 86 ? -6.582 -4.907 -1.372 1.00 92.88 86 ARG A CA 1
ATOM 683 C C . ARG A 1 86 ? -6.233 -3.516 -1.853 1.00 92.88 86 ARG A C 1
ATOM 685 O O . ARG A 1 86 ? -6.478 -2.531 -1.164 1.00 92.88 86 ARG A O 1
ATOM 692 N N . ALA A 1 87 ? -5.681 -3.458 -3.058 1.00 92.31 87 ALA A N 1
ATOM 693 C CA . ALA A 1 87 ? -5.355 -2.209 -3.719 1.00 92.31 87 ALA A CA 1
ATOM 694 C C . ALA A 1 87 ? -6.578 -1.646 -4.463 1.00 92.31 87 ALA A C 1
ATOM 696 O O . ALA A 1 87 ? -7.286 -2.375 -5.163 1.00 92.31 87 ALA A O 1
ATOM 697 N N . ILE A 1 88 ? -6.809 -0.345 -4.316 1.00 91.50 88 ILE A N 1
ATOM 698 C CA . ILE A 1 88 ? -7.923 0.409 -4.891 1.00 91.50 88 ILE A CA 1
ATOM 699 C C . ILE A 1 88 ? -7.374 1.613 -5.643 1.00 91.50 88 ILE A C 1
ATOM 701 O O . ILE A 1 88 ? -6.522 2.345 -5.143 1.00 91.50 88 ILE A O 1
ATOM 705 N N . ASN A 1 89 ? -7.881 1.822 -6.855 1.00 91.00 89 ASN A N 1
ATOM 706 C CA . ASN A 1 89 ? -7.549 2.976 -7.675 1.00 91.00 89 ASN A CA 1
ATOM 707 C C . ASN A 1 89 ? -8.249 4.224 -7.122 1.00 91.00 89 ASN A C 1
ATOM 709 O O . ASN A 1 89 ? -9.462 4.383 -7.254 1.00 91.00 89 ASN A O 1
ATOM 713 N N . THR A 1 90 ? -7.472 5.121 -6.525 1.00 87.12 90 THR A N 1
ATOM 714 C CA . THR A 1 90 ? -7.944 6.387 -5.945 1.00 87.12 90 THR A CA 1
ATOM 715 C C . THR A 1 90 ? -7.517 7.599 -6.775 1.00 87.12 90 THR A C 1
ATOM 717 O O . THR A 1 90 ? -7.877 8.736 -6.470 1.00 87.12 90 THR A O 1
ATOM 720 N N . SER A 1 91 ? -6.855 7.362 -7.915 1.00 82.62 91 SER A N 1
ATOM 721 C CA . SER A 1 91 ? -6.243 8.385 -8.770 1.00 82.62 91 SER A CA 1
ATOM 722 C C . SER A 1 91 ? -7.184 9.470 -9.300 1.00 82.62 91 SER A C 1
ATOM 724 O O . SER A 1 91 ? -6.705 10.551 -9.666 1.00 82.62 91 SER A O 1
ATOM 726 N N . GLN A 1 92 ? -8.492 9.194 -9.349 1.00 75.94 92 GLN A N 1
ATOM 727 C CA . GLN A 1 92 ? -9.544 10.118 -9.791 1.00 75.94 92 GLN A CA 1
ATOM 728 C C . GLN A 1 92 ? -10.376 10.707 -8.642 1.00 75.94 92 GLN A C 1
ATOM 730 O O . GLN A 1 92 ? -11.123 11.657 -8.866 1.00 75.94 92 GLN A O 1
ATOM 735 N N . LYS A 1 93 ? -10.246 10.175 -7.422 1.00 66.88 93 LYS A N 1
ATOM 736 C CA . LYS A 1 93 ? -11.137 10.451 -6.286 1.00 66.88 93 LYS A CA 1
ATOM 737 C C . LYS A 1 93 ? -10.381 10.808 -4.999 1.00 66.88 93 LYS A C 1
ATOM 739 O O . LYS A 1 93 ? -10.731 10.359 -3.915 1.00 66.88 93 LYS A O 1
ATOM 744 N N . GLY A 1 94 ? -9.301 11.574 -5.120 1.00 52.19 94 GLY A N 1
ATOM 745 C CA . GLY A 1 94 ? -8.557 12.054 -3.954 1.00 52.19 94 GLY A CA 1
ATOM 746 C C . GLY A 1 94 ? -9.178 13.315 -3.345 1.00 52.19 94 GLY A C 1
ATOM 747 O O . GLY A 1 94 ? -9.689 14.166 -4.088 1.00 52.19 94 GLY A O 1
ATOM 748 N N . ASP A 1 95 ? -9.075 13.437 -2.023 1.00 43.09 95 ASP A N 1
ATOM 749 C CA . ASP A 1 95 ? -9.425 14.640 -1.264 1.00 43.09 95 ASP A CA 1
ATOM 750 C C . ASP A 1 95 ? -8.513 15.826 -1.648 1.00 43.09 95 ASP A C 1
ATOM 752 O O . ASP A 1 95 ? -7.469 15.636 -2.280 1.00 43.09 95 ASP A O 1
ATOM 756 N N . GLN A 1 96 ? -8.930 17.065 -1.379 1.00 46.62 96 GLN A N 1
ATOM 757 C CA . GLN A 1 96 ? -8.379 18.262 -2.042 1.00 46.62 96 GLN A CA 1
ATOM 758 C C . GLN A 1 96 ? -6.875 18.517 -1.799 1.00 46.62 96 GLN A C 1
ATOM 760 O O . GLN A 1 96 ? -6.243 19.117 -2.670 1.00 46.62 96 GLN A O 1
ATOM 765 N N . ASP A 1 97 ? -6.284 17.979 -0.726 1.00 47.41 97 ASP A N 1
ATOM 766 C CA . ASP A 1 97 ? -4.926 18.343 -0.286 1.00 47.41 97 ASP A CA 1
ATOM 767 C C . ASP A 1 97 ? -3.848 17.260 -0.491 1.00 47.41 97 ASP A C 1
ATOM 769 O O . ASP A 1 97 ? -2.666 17.581 -0.619 1.00 47.41 97 ASP A O 1
ATOM 773 N N . SER A 1 98 ? -4.219 15.977 -0.581 1.00 54.44 98 SER A N 1
ATOM 774 C CA . SER A 1 98 ? -3.296 14.855 -0.828 1.00 54.44 98 SER A CA 1
ATOM 775 C C . SER A 1 98 ? -4.004 13.752 -1.610 1.00 54.44 98 SER A C 1
ATOM 777 O O . SER A 1 98 ? -4.916 13.110 -1.096 1.00 54.44 98 SER A O 1
ATOM 779 N N . LYS A 1 99 ? -3.607 13.520 -2.868 1.00 69.69 99 LYS A N 1
ATOM 780 C CA . LYS A 1 99 ? -4.274 12.534 -3.735 1.00 69.69 99 LYS A CA 1
ATOM 781 C C . LYS A 1 99 ? -3.390 11.308 -3.950 1.00 69.69 99 LYS A C 1
ATOM 783 O O . LYS A 1 99 ? -2.522 11.373 -4.828 1.00 69.69 99 LYS A O 1
ATOM 788 N N . PRO A 1 100 ? -3.590 10.217 -3.187 1.00 78.69 100 PRO A N 1
ATOM 789 C CA . PRO A 1 100 ? -3.013 8.938 -3.561 1.00 78.69 100 PRO A CA 1
ATOM 790 C C . PRO A 1 100 ? -3.508 8.525 -4.938 1.00 78.69 100 PRO A C 1
ATOM 792 O O . PRO A 1 100 ? -4.614 8.870 -5.360 1.00 78.69 100 PRO A O 1
ATOM 795 N N . ASP A 1 101 ? -2.674 7.769 -5.632 1.00 82.88 101 ASP A N 1
ATOM 796 C CA . ASP A 1 101 ? -3.057 7.167 -6.898 1.00 82.88 101 ASP A CA 1
ATOM 797 C C . ASP A 1 101 ? -3.638 5.773 -6.682 1.00 82.88 101 ASP A C 1
ATOM 799 O O . ASP A 1 101 ? -4.608 5.392 -7.342 1.00 82.88 101 ASP A O 1
ATOM 803 N N . VAL A 1 102 ? -3.057 5.036 -5.734 1.00 87.69 102 VAL A N 1
ATOM 804 C CA . VAL A 1 102 ? -3.527 3.725 -5.294 1.00 87.69 102 VAL A CA 1
ATOM 805 C C . VAL A 1 102 ? -3.473 3.672 -3.770 1.00 87.69 102 VAL A C 1
ATOM 807 O O . VAL A 1 102 ? -2.454 4.017 -3.178 1.00 87.69 102 VAL A O 1
ATOM 810 N N . CYS A 1 103 ? -4.556 3.226 -3.142 1.00 88.88 103 CYS A N 1
ATOM 811 C CA . CYS A 1 103 ? -4.622 2.947 -1.707 1.00 88.88 103 CYS A CA 1
ATOM 812 C C . CYS A 1 103 ? -4.693 1.440 -1.475 1.00 88.88 103 CYS A C 1
ATOM 814 O O . CYS A 1 103 ? -5.358 0.738 -2.232 1.00 88.88 103 CYS A O 1
ATOM 816 N N . LEU A 1 104 ? -4.029 0.944 -0.440 1.00 89.94 104 LEU A N 1
ATOM 817 C CA . LEU A 1 104 ? -4.063 -0.439 0.008 1.00 89.94 104 LEU A CA 1
ATOM 818 C C . LEU A 1 104 ? -4.753 -0.486 1.370 1.00 89.94 104 LEU A C 1
ATOM 820 O O . LEU A 1 104 ? -4.397 0.256 2.286 1.00 89.94 104 LEU A O 1
ATOM 824 N N . TYR A 1 105 ? -5.730 -1.375 1.476 1.00 90.69 105 TYR A N 1
ATOM 825 C CA . TYR A 1 105 ? -6.543 -1.596 2.667 1.00 90.69 105 TYR A CA 1
ATOM 826 C C . TYR A 1 105 ? -6.399 -3.037 3.137 1.00 90.69 105 TYR A C 1
ATOM 828 O O . TYR A 1 105 ? -6.189 -3.925 2.312 1.00 90.69 105 TYR A O 1
ATOM 836 N N . ASP A 1 106 ? -6.575 -3.284 4.430 1.00 89.44 106 ASP A N 1
ATOM 837 C CA . ASP A 1 106 ? -6.730 -4.635 4.971 1.00 89.44 106 ASP A CA 1
ATOM 838 C C . ASP A 1 106 ? -7.884 -5.367 4.262 1.00 89.44 106 ASP A C 1
ATOM 840 O O . ASP A 1 106 ? -9.033 -4.921 4.269 1.00 89.44 106 ASP A O 1
ATOM 844 N N . SER A 1 107 ? -7.563 -6.497 3.629 1.00 90.50 107 SER A N 1
ATOM 845 C CA . SER A 1 107 ? -8.515 -7.289 2.842 1.00 90.50 107 SER A CA 1
ATOM 846 C C . SER A 1 107 ? -9.610 -7.957 3.679 1.00 90.50 107 SER A C 1
ATOM 848 O O . SER A 1 107 ? -10.638 -8.347 3.122 1.00 90.50 107 SER A O 1
ATOM 850 N N . SER A 1 108 ? -9.405 -8.090 4.994 1.00 87.50 108 SER A N 1
ATOM 851 C CA . SER A 1 108 ? -10.377 -8.673 5.923 1.00 87.50 108 SER A CA 1
ATOM 852 C C . SER A 1 108 ? -11.487 -7.699 6.332 1.00 87.50 108 SER A C 1
ATOM 854 O O . SER A 1 108 ? -12.504 -8.121 6.883 1.00 87.50 108 SER A O 1
ATOM 856 N N . LYS A 1 109 ? -11.310 -6.401 6.054 1.00 86.81 109 LYS A N 1
ATOM 857 C CA . LYS A 1 109 ? -12.249 -5.331 6.401 1.00 86.81 109 LYS A CA 1
ATOM 858 C C . LYS A 1 109 ? -13.045 -4.894 5.171 1.00 86.81 109 LYS A C 1
ATOM 860 O O . LYS A 1 109 ? -12.645 -5.118 4.029 1.00 86.81 109 LYS A O 1
ATOM 865 N N . ASP A 1 110 ? -14.166 -4.208 5.403 1.00 86.81 110 ASP A N 1
ATOM 866 C CA . ASP A 1 110 ? -14.919 -3.579 4.315 1.00 86.81 110 ASP A CA 1
ATOM 867 C C . ASP A 1 110 ? -14.031 -2.605 3.543 1.00 86.81 110 ASP A C 1
ATOM 869 O O . ASP A 1 110 ? -13.196 -1.921 4.124 1.00 86.81 110 ASP A O 1
ATOM 873 N N . ILE A 1 111 ? -14.211 -2.484 2.239 1.00 81.00 111 ILE A N 1
ATOM 874 C CA . ILE A 1 111 ? -13.311 -1.651 1.445 1.00 81.00 111 ILE A CA 1
ATOM 875 C C . ILE A 1 111 ? -13.999 -0.328 1.132 1.00 81.00 111 ILE A C 1
ATOM 877 O O . ILE A 1 111 ? -15.112 -0.343 0.599 1.00 81.00 111 ILE A O 1
ATOM 881 N N . PRO A 1 112 ? -13.365 0.812 1.451 1.00 81.50 112 PRO A N 1
ATOM 882 C CA . PRO A 1 112 ? -13.889 2.124 1.103 1.00 81.50 112 PRO A CA 1
ATOM 883 C C . PRO A 1 112 ? -14.150 2.272 -0.404 1.00 81.50 112 PRO A C 1
ATOM 885 O O . PRO A 1 112 ? -13.391 1.772 -1.236 1.00 81.50 112 PRO A O 1
ATOM 888 N N . LEU A 1 113 ? -15.211 3.001 -0.763 1.00 73.56 113 LEU A N 1
ATOM 889 C CA . LEU A 1 113 ? -15.497 3.367 -2.160 1.00 73.56 113 LEU A CA 1
ATOM 890 C C . LEU A 1 113 ? -14.558 4.462 -2.695 1.00 73.56 113 LEU A C 1
ATOM 892 O O . LEU A 1 113 ? -14.373 4.573 -3.913 1.00 73.56 113 LEU A O 1
ATOM 896 N N . ASP A 1 114 ? -13.998 5.252 -1.777 1.00 77.31 114 ASP A N 1
ATOM 897 C CA . ASP A 1 114 ? -13.132 6.408 -1.999 1.00 77.31 114 ASP A CA 1
ATOM 898 C C . ASP A 1 114 ? -11.921 6.335 -1.048 1.00 77.31 114 ASP A C 1
ATOM 900 O O . ASP A 1 114 ? -11.862 5.457 -0.190 1.00 77.31 114 ASP A O 1
ATOM 904 N N . ALA A 1 115 ? -10.938 7.228 -1.194 1.00 78.06 115 ALA A N 1
ATOM 905 C CA . ALA A 1 115 ? -9.767 7.228 -0.319 1.00 78.06 115 ALA A CA 1
ATOM 906 C C . ALA A 1 115 ? -10.161 7.546 1.137 1.00 78.06 115 ALA A C 1
ATOM 908 O O . ALA A 1 115 ? -10.495 8.683 1.455 1.00 78.06 115 ALA A O 1
ATOM 909 N N . ASP A 1 116 ? -10.094 6.543 2.011 1.00 79.75 116 ASP A N 1
ATOM 910 C CA . ASP A 1 116 ? -10.285 6.688 3.457 1.00 79.75 116 ASP A CA 1
ATOM 911 C C . ASP A 1 116 ? -8.943 6.538 4.178 1.00 79.75 116 ASP A C 1
ATOM 913 O O . ASP A 1 116 ? -8.354 5.456 4.189 1.00 79.75 116 ASP A O 1
ATOM 917 N N . PHE A 1 117 ? -8.449 7.631 4.752 1.00 76.69 117 PHE A N 1
ATOM 918 C CA . PHE A 1 117 ? -7.161 7.675 5.442 1.00 76.69 117 PHE A CA 1
ATOM 919 C C . PHE A 1 117 ? -7.193 7.016 6.818 1.00 76.69 117 PHE A C 1
ATOM 921 O O . PHE A 1 117 ? -6.167 6.515 7.260 1.00 76.69 117 PHE A O 1
ATOM 928 N N . ASN A 1 118 ? -8.361 6.943 7.462 1.00 76.62 118 ASN A N 1
ATOM 929 C CA . ASN A 1 118 ? -8.495 6.324 8.785 1.00 76.62 118 ASN A CA 1
ATOM 930 C C . ASN A 1 118 ? -8.358 4.798 8.727 1.00 76.62 118 ASN A C 1
ATOM 932 O O . ASN A 1 118 ? -8.238 4.134 9.752 1.00 76.62 118 ASN A O 1
ATOM 936 N N . ARG A 1 119 ? -8.447 4.230 7.523 1.00 79.19 119 ARG A N 1
ATOM 937 C CA . ARG A 1 119 ? -8.438 2.783 7.275 1.00 79.19 119 ARG A CA 1
ATOM 938 C C . ARG A 1 119 ? -7.269 2.348 6.400 1.00 79.19 119 ARG A C 1
ATOM 940 O O . ARG A 1 119 ? -7.164 1.166 6.081 1.00 79.19 119 ARG A O 1
ATOM 947 N N . LEU A 1 120 ? -6.471 3.307 5.944 1.00 81.38 120 LEU A N 1
ATOM 948 C CA . LEU A 1 120 ? -5.390 3.106 4.997 1.00 81.38 120 LEU A CA 1
ATOM 949 C C . LEU A 1 120 ? -4.243 2.354 5.669 1.00 81.38 120 LEU A C 1
ATOM 951 O O . LEU A 1 120 ? -3.772 2.768 6.719 1.00 81.38 120 LEU A O 1
ATOM 955 N N . GLU A 1 121 ? -3.770 1.295 5.022 1.00 84.69 121 GLU A N 1
ATOM 956 C CA . GLU A 1 121 ? -2.554 0.599 5.444 1.00 84.69 121 GLU A CA 1
ATOM 957 C C . GLU A 1 121 ? -1.348 1.195 4.698 1.00 84.69 121 GLU A C 1
ATOM 959 O O . GLU A 1 121 ? -0.355 1.597 5.290 1.00 84.69 121 GLU A O 1
ATOM 964 N N . LEU A 1 122 ? -1.444 1.322 3.371 1.00 82.06 122 LEU A N 1
ATOM 965 C CA . LEU A 1 122 ? -0.388 1.905 2.541 1.00 82.06 122 LEU A CA 1
ATOM 966 C C . LEU A 1 122 ? -1.007 2.665 1.372 1.00 82.06 122 LEU A C 1
ATOM 968 O O . LEU A 1 122 ? -2.005 2.238 0.803 1.00 82.06 122 LEU A O 1
ATOM 972 N N . TRP A 1 123 ? -0.387 3.751 0.930 1.00 81.56 123 TRP A N 1
ATOM 973 C CA . TRP A 1 123 ? -0.732 4.407 -0.336 1.00 81.56 123 TRP A CA 1
ATOM 974 C C . TRP A 1 123 ? 0.477 4.588 -1.249 1.00 81.56 123 TRP A C 1
ATOM 976 O O . TRP A 1 123 ? 1.642 4.546 -0.856 1.00 81.56 123 TRP A O 1
ATOM 986 N N . ILE A 1 124 ? 0.158 4.781 -2.517 1.00 81.75 124 ILE A N 1
ATOM 987 C CA . ILE A 1 124 ? 1.080 4.820 -3.632 1.00 81.75 124 ILE A CA 1
ATOM 988 C C . ILE A 1 124 ? 0.790 6.079 -4.439 1.00 81.75 124 ILE A C 1
ATOM 990 O O . ILE A 1 124 ? -0.359 6.366 -4.784 1.00 81.75 124 ILE A O 1
ATOM 994 N N . VAL A 1 125 ? 1.851 6.801 -4.796 1.00 77.88 125 VAL A N 1
ATOM 995 C CA . VAL A 1 125 ? 1.787 7.957 -5.692 1.00 77.88 125 VAL A CA 1
ATOM 996 C C . VAL A 1 125 ? 2.780 7.767 -6.833 1.00 77.88 125 VAL A C 1
ATOM 998 O O . VAL A 1 125 ? 3.983 7.634 -6.613 1.00 77.88 125 VAL A O 1
ATOM 1001 N N . PHE A 1 126 ? 2.293 7.822 -8.071 1.00 75.38 126 PHE A N 1
ATOM 1002 C CA . PHE A 1 126 ? 3.129 7.805 -9.263 1.00 75.38 126 PHE A CA 1
ATOM 1003 C C . PHE A 1 126 ? 3.606 9.227 -9.573 1.00 75.38 126 PHE A C 1
ATOM 1005 O O . PHE A 1 126 ? 2.835 10.081 -10.021 1.00 75.38 126 PHE A O 1
ATOM 1012 N N . LYS A 1 127 ? 4.903 9.493 -9.399 1.00 68.12 127 LYS A N 1
ATOM 1013 C CA . LYS A 1 127 ? 5.521 10.750 -9.846 1.00 68.12 127 LYS A CA 1
ATOM 1014 C C . LYS A 1 127 ? 6.198 10.563 -11.207 1.00 68.12 127 LYS A C 1
ATOM 1016 O O . LYS A 1 127 ? 6.866 9.558 -11.445 1.00 68.12 127 LYS A O 1
ATOM 1021 N N . ARG A 1 128 ? 6.019 11.547 -12.100 1.00 59.25 128 ARG A N 1
ATOM 1022 C CA . ARG A 1 128 ? 6.654 11.603 -13.428 1.00 59.25 128 ARG A CA 1
ATOM 1023 C C . ARG A 1 128 ? 7.618 12.778 -13.530 1.00 59.25 128 ARG A C 1
ATOM 1025 O O . ARG A 1 128 ? 7.191 13.916 -13.373 1.00 59.25 128 ARG A O 1
ATOM 1032 N N . GLY A 1 129 ? 8.860 12.510 -13.911 1.00 52.06 129 GLY A N 1
ATOM 1033 C CA . GLY A 1 129 ? 9.865 13.527 -14.215 1.00 52.06 129 GLY A CA 1
ATOM 1034 C C . GLY A 1 129 ? 10.779 13.842 -13.029 1.00 52.06 129 GLY A C 1
ATOM 1035 O O . GLY A 1 129 ? 10.385 13.739 -11.863 1.00 52.06 129 GLY A O 1
ATOM 1036 N N . SER A 1 130 ? 12.012 14.246 -13.344 1.00 51.62 130 SER A N 1
ATOM 1037 C CA . SER A 1 130 ? 13.093 14.492 -12.380 1.00 51.62 130 SER A CA 1
ATOM 1038 C C . SER A 1 130 ? 12.806 15.613 -11.393 1.00 51.62 130 SER A C 1
ATOM 1040 O O . SER A 1 130 ? 13.396 15.648 -10.318 1.00 51.62 130 SER A O 1
ATOM 1042 N N . GLN A 1 131 ? 11.867 16.503 -11.711 1.00 49.00 131 GLN A N 1
ATOM 1043 C CA . GLN A 1 131 ? 11.469 17.607 -10.842 1.00 49.00 131 GLN A CA 1
ATOM 1044 C C . GLN A 1 131 ? 10.786 17.158 -9.538 1.00 49.00 131 GLN A C 1
ATOM 1046 O O . GLN A 1 131 ? 10.572 17.981 -8.652 1.00 49.00 131 GLN A O 1
ATOM 1051 N N . HIS A 1 132 ? 10.421 15.878 -9.420 1.00 50.72 132 HIS A N 1
ATOM 1052 C CA . HIS A 1 132 ? 9.823 15.303 -8.212 1.00 50.72 132 HIS A CA 1
ATOM 1053 C C . HIS A 1 132 ? 10.775 14.391 -7.429 1.00 50.72 132 HIS A C 1
ATOM 1055 O O . HIS A 1 132 ? 10.341 13.753 -6.471 1.00 50.72 132 HIS A O 1
ATOM 1061 N N . ILE A 1 133 ? 12.053 14.319 -7.813 1.00 54.47 133 ILE A N 1
ATOM 1062 C CA . ILE A 1 133 ? 13.064 13.599 -7.039 1.00 54.47 133 ILE A CA 1
ATOM 1063 C C . ILE A 1 133 ? 13.417 14.476 -5.830 1.00 54.47 133 ILE A C 1
ATOM 1065 O O . ILE A 1 133 ? 13.946 15.576 -5.978 1.00 54.47 133 ILE A O 1
ATOM 1069 N N . ALA A 1 134 ? 13.064 14.002 -4.632 1.00 48.38 134 ALA A N 1
ATOM 1070 C CA . ALA A 1 134 ? 13.242 14.747 -3.383 1.00 48.38 134 ALA A CA 1
ATOM 1071 C C . ALA A 1 134 ? 14.719 14.898 -2.971 1.00 48.38 134 ALA A C 1
ATOM 1073 O O . ALA A 1 134 ? 15.054 15.810 -2.217 1.00 48.38 134 ALA A O 1
ATOM 1074 N N . PHE A 1 135 ? 15.597 14.039 -3.497 1.00 53.12 135 PHE A N 1
ATOM 10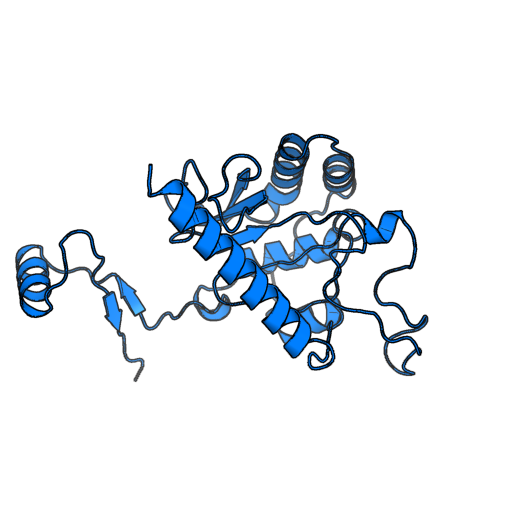75 C CA . PHE A 1 135 ? 17.023 14.022 -3.187 1.00 53.12 135 PHE A CA 1
ATOM 1076 C C . PHE A 1 135 ? 17.872 14.302 -4.428 1.00 53.12 135 PHE A C 1
ATOM 1078 O O . PHE A 1 135 ? 17.534 13.893 -5.535 1.00 53.12 135 PHE A O 1
ATOM 1085 N N . GLN A 1 136 ? 18.977 15.019 -4.241 1.00 52.44 136 GLN A N 1
ATOM 1086 C CA . GLN A 1 136 ? 19.989 15.197 -5.279 1.00 52.44 136 GLN A CA 1
ATOM 1087 C C . GLN A 1 136 ? 21.099 14.188 -5.032 1.00 52.44 136 GLN A C 1
ATOM 1089 O O . GLN A 1 136 ? 21.601 14.101 -3.912 1.00 52.44 136 GLN A O 1
ATOM 1094 N N . ASP A 1 137 ? 21.483 13.456 -6.071 1.00 54.16 137 ASP A N 1
ATOM 1095 C CA . ASP A 1 137 ? 22.591 12.520 -5.968 1.00 54.16 137 ASP A CA 1
ATOM 1096 C C . ASP A 1 137 ? 23.904 13.264 -5.637 1.00 54.16 137 ASP A C 1
ATOM 1098 O O . ASP A 1 137 ? 24.110 14.404 -6.083 1.00 54.16 137 ASP A O 1
ATOM 1102 N N . PRO A 1 138 ? 24.798 12.662 -4.834 1.00 54.62 138 PRO A N 1
ATOM 1103 C CA . PRO A 1 138 ? 26.080 13.269 -4.516 1.00 54.62 138 PRO A CA 1
ATOM 1104 C C . PRO A 1 138 ? 26.930 13.395 -5.781 1.00 54.62 138 PRO A C 1
ATOM 1106 O O . PRO A 1 138 ? 27.216 12.411 -6.448 1.00 54.62 138 PRO A O 1
ATOM 1109 N N . LYS A 1 139 ? 27.387 14.618 -6.074 1.00 52.56 139 LYS A N 1
ATOM 1110 C CA . LYS A 1 139 ? 28.139 14.963 -7.297 1.00 52.56 139 LYS A CA 1
ATOM 1111 C C . LYS A 1 139 ? 29.472 14.222 -7.464 1.00 52.56 139 LYS A C 1
ATOM 1113 O O . LYS A 1 139 ? 30.032 14.239 -8.553 1.00 52.56 139 LYS A O 1
ATOM 1118 N N . GLU A 1 140 ? 29.981 13.616 -6.396 1.00 54.69 140 GLU A N 1
ATOM 1119 C CA . GLU A 1 140 ? 31.258 12.909 -6.363 1.00 54.69 140 GLU A CA 1
ATOM 1120 C C . GLU A 1 140 ? 31.019 11.443 -5.956 1.00 54.69 140 GLU A C 1
ATOM 1122 O O . GLU A 1 140 ? 30.326 11.189 -4.964 1.00 54.69 140 GLU A O 1
ATOM 1127 N N . PRO A 1 141 ? 31.574 10.462 -6.687 1.00 52.94 141 PRO A N 1
ATOM 1128 C CA . PRO A 1 141 ? 31.482 9.053 -6.318 1.00 52.94 141 PRO A CA 1
ATOM 1129 C C . PRO A 1 141 ? 32.188 8.796 -4.976 1.00 52.94 141 PRO A C 1
ATOM 1131 O O . PRO A 1 141 ? 33.361 9.128 -4.806 1.00 52.94 141 PRO A O 1
ATOM 1134 N N . SER A 1 142 ? 31.498 8.176 -4.013 1.00 50.34 142 SER A N 1
ATOM 1135 C CA . SER A 1 142 ? 32.137 7.684 -2.786 1.00 50.34 142 SER A CA 1
ATOM 1136 C C . SER A 1 142 ? 32.757 6.304 -3.029 1.00 50.34 142 SER A C 1
ATOM 1138 O O . SER A 1 142 ? 32.181 5.457 -3.717 1.00 50.34 142 SER A O 1
ATOM 1140 N N . SER A 1 143 ? 33.946 6.066 -2.465 1.00 45.47 143 SER A N 1
ATOM 1141 C CA . SER A 1 143 ? 34.783 4.887 -2.750 1.00 45.47 143 SER A CA 1
ATOM 1142 C C . SER A 1 143 ? 34.189 3.543 -2.313 1.00 45.47 143 SER A C 1
ATOM 1144 O O . SER A 1 143 ? 34.723 2.500 -2.690 1.00 45.47 143 SER A O 1
ATOM 1146 N N . THR A 1 144 ? 33.099 3.544 -1.546 1.00 47.59 144 THR A N 1
ATOM 1147 C CA . THR A 1 144 ? 32.532 2.333 -0.943 1.00 47.59 144 THR A CA 1
ATOM 1148 C C . THR A 1 144 ? 31.159 1.921 -1.476 1.00 47.59 144 THR A C 1
ATOM 1150 O O . THR A 1 144 ? 30.847 0.740 -1.363 1.00 47.59 144 THR A O 1
ATOM 1153 N N . THR A 1 145 ? 30.376 2.803 -2.121 1.00 47.50 145 THR A N 1
ATOM 1154 C CA . THR A 1 145 ? 28.974 2.460 -2.470 1.00 47.50 145 THR A CA 1
ATOM 1155 C C . THR A 1 145 ? 28.494 2.954 -3.847 1.00 47.50 145 THR A C 1
ATOM 1157 O O . THR A 1 145 ? 27.649 2.299 -4.453 1.00 47.50 145 THR A O 1
ATOM 1160 N N . ILE A 1 146 ? 29.039 4.041 -4.422 1.00 49.84 146 ILE A N 1
ATOM 1161 C CA . ILE A 1 146 ? 28.477 4.662 -5.646 1.00 49.84 146 ILE A CA 1
ATOM 1162 C C . ILE A 1 146 ? 29.530 4.749 -6.758 1.00 49.84 146 ILE A C 1
ATOM 1164 O O . ILE A 1 146 ? 30.367 5.648 -6.777 1.00 49.84 146 ILE A O 1
ATOM 1168 N N . LYS A 1 147 ? 29.463 3.841 -7.740 1.00 49.22 147 LYS A N 1
ATOM 1169 C CA . LYS A 1 147 ? 30.449 3.759 -8.839 1.00 49.22 147 LYS A CA 1
ATOM 1170 C C . LYS A 1 147 ? 30.375 4.903 -9.865 1.00 49.22 147 LYS A C 1
ATOM 1172 O O . LYS A 1 147 ? 31.310 5.045 -10.647 1.00 49.22 147 LYS A O 1
ATOM 1177 N N . SER A 1 148 ? 29.300 5.699 -9.890 1.00 51.62 148 SER A N 1
ATOM 1178 C CA . SER A 1 148 ? 29.072 6.726 -10.928 1.00 51.62 148 SER A CA 1
ATOM 1179 C C . SER A 1 148 ? 28.562 8.085 -10.428 1.00 51.62 148 SER A C 1
ATOM 1181 O O . SER A 1 148 ? 28.111 8.875 -11.248 1.00 51.62 148 SER A O 1
ATOM 1183 N N . GLY A 1 149 ? 28.587 8.365 -9.118 1.00 47.50 149 GLY A N 1
ATOM 1184 C CA . GLY A 1 149 ? 28.095 9.645 -8.571 1.00 47.50 149 GLY A CA 1
ATOM 1185 C C . GLY A 1 149 ? 26.589 9.901 -8.765 1.00 47.50 149 GLY A C 1
ATOM 1186 O O . GLY A 1 149 ? 26.140 11.033 -8.656 1.00 47.50 149 GLY A O 1
ATOM 1187 N N . ALA A 1 150 ? 25.803 8.866 -9.083 1.00 49.19 150 ALA A N 1
ATOM 1188 C CA . ALA A 1 150 ? 24.355 8.961 -9.245 1.00 49.19 150 ALA A CA 1
ATOM 1189 C C . ALA A 1 150 ? 23.671 7.671 -8.762 1.00 49.19 150 ALA A C 1
ATOM 1191 O O . ALA A 1 150 ? 24.090 6.578 -9.149 1.00 49.19 150 ALA A O 1
ATOM 1192 N N . PHE A 1 151 ? 22.640 7.793 -7.923 1.00 50.69 151 PHE A N 1
ATOM 1193 C CA . PHE A 1 151 ? 21.743 6.706 -7.524 1.00 50.69 151 PHE A CA 1
ATOM 1194 C C . PHE A 1 151 ? 20.701 6.425 -8.615 1.00 50.69 151 PHE A C 1
ATOM 1196 O O . PHE A 1 151 ? 20.262 5.285 -8.766 1.00 50.69 151 PHE A O 1
ATOM 1203 N N . ILE A 1 152 ? 20.330 7.437 -9.410 1.00 47.22 152 ILE A N 1
ATOM 1204 C CA . ILE A 1 152 ? 19.434 7.293 -10.563 1.00 47.22 152 ILE A CA 1
ATOM 1205 C C . ILE A 1 152 ? 20.217 7.633 -11.836 1.00 4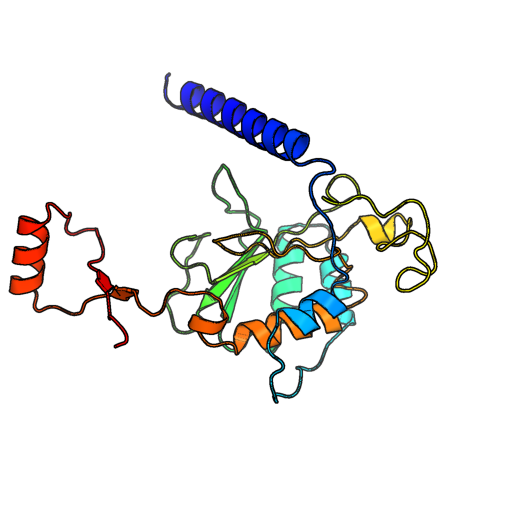7.22 152 ILE A C 1
ATOM 1207 O O . ILE A 1 152 ? 20.773 8.724 -11.933 1.00 47.22 152 ILE A O 1
ATOM 1211 N N . PRO A 1 153 ? 20.241 6.760 -12.863 1.00 48.75 153 PRO A N 1
ATOM 1212 C CA . PRO A 1 153 ? 20.871 7.099 -14.136 1.00 48.75 153 PRO A CA 1
ATOM 1213 C C . PRO A 1 153 ? 20.292 8.403 -14.704 1.00 48.75 153 PRO A C 1
ATOM 1215 O O . PRO A 1 153 ? 19.072 8.533 -14.797 1.00 48.75 153 PRO A O 1
ATOM 1218 N N . GLU A 1 154 ? 21.131 9.339 -15.159 1.00 50.56 154 GLU A N 1
ATOM 1219 C CA . GLU A 1 154 ? 20.716 10.609 -15.790 1.00 50.56 154 GLU A CA 1
ATOM 1220 C C . GLU A 1 154 ? 20.134 10.411 -17.207 1.00 50.56 154 GLU A C 1
ATOM 1222 O O . GLU A 1 154 ? 20.504 11.057 -18.184 1.00 50.56 154 GLU A O 1
ATOM 1227 N N . THR A 1 155 ? 19.209 9.471 -17.357 1.00 49.00 155 THR A N 1
ATOM 1228 C CA . THR A 1 155 ? 18.491 9.221 -18.606 1.00 49.00 155 THR A CA 1
ATOM 1229 C C . THR A 1 155 ? 17.056 9.708 -18.453 1.00 49.00 155 THR A C 1
ATOM 1231 O O . THR A 1 155 ? 16.451 9.525 -17.397 1.00 49.00 155 THR A O 1
ATOM 1234 N N . LYS A 1 156 ? 16.471 10.287 -19.514 1.00 42.47 156 LYS A N 1
ATOM 1235 C CA . LYS A 1 156 ? 15.064 10.741 -19.508 1.00 42.47 156 LYS A CA 1
ATOM 1236 C C . LYS A 1 156 ? 14.108 9.660 -18.988 1.00 42.47 156 LYS A C 1
ATOM 1238 O O . LYS A 1 156 ? 13.306 9.927 -18.104 1.00 42.47 156 LYS A 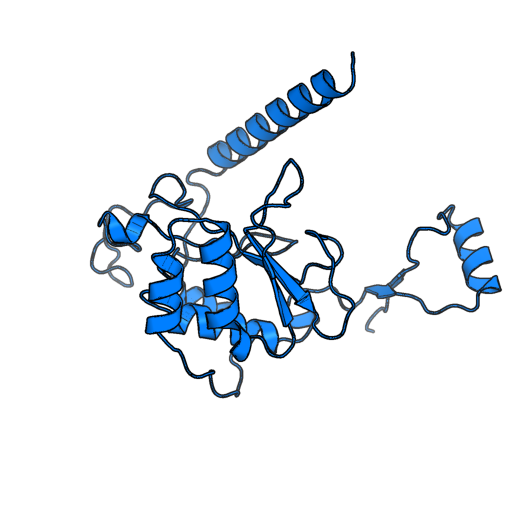O 1
ATOM 1243 N N . ALA A 1 157 ? 14.287 8.419 -19.442 1.00 39.91 157 ALA A N 1
ATOM 1244 C CA . ALA A 1 157 ? 13.477 7.280 -19.013 1.00 39.91 157 ALA A CA 1
ATOM 1245 C C . ALA A 1 157 ? 13.612 6.962 -17.511 1.00 39.91 157 ALA A C 1
ATOM 1247 O O . ALA A 1 157 ? 12.656 6.502 -16.894 1.00 39.91 157 ALA A O 1
ATOM 1248 N N . ALA A 1 158 ? 14.786 7.194 -16.913 1.00 40.22 158 ALA A N 1
ATOM 1249 C CA . ALA A 1 158 ? 15.013 6.909 -15.500 1.00 40.22 158 ALA A CA 1
ATOM 1250 C C . ALA A 1 158 ? 14.388 7.929 -14.550 1.00 40.22 158 ALA A C 1
ATOM 1252 O O . ALA A 1 158 ? 13.983 7.582 -13.445 1.00 40.22 158 ALA A O 1
ATOM 1253 N N . GLN A 1 159 ? 14.237 9.160 -15.023 1.00 43.34 159 GLN A N 1
ATOM 1254 C CA . GLN A 1 159 ? 13.626 10.259 -14.287 1.00 43.34 159 GLN A CA 1
ATOM 1255 C C . GLN A 1 159 ? 12.088 10.248 -14.374 1.00 43.34 159 GLN A C 1
ATOM 1257 O O . GLN A 1 159 ? 11.418 11.003 -13.678 1.00 43.34 159 GLN A O 1
ATOM 1262 N N . GLU A 1 160 ? 11.497 9.400 -15.219 1.00 42.38 160 GLU A N 1
ATOM 1263 C CA . GLU A 1 160 ? 10.062 9.411 -15.523 1.00 42.38 160 GLU A CA 1
ATOM 1264 C C . GLU A 1 160 ? 9.193 8.569 -14.570 1.00 42.38 160 GLU A C 1
ATOM 1266 O O . GLU A 1 160 ? 7.970 8.661 -14.653 1.00 42.38 160 GLU A O 1
ATOM 1271 N N . THR A 1 161 ? 9.763 7.778 -13.650 1.00 48.00 161 THR A N 1
ATOM 1272 C CA . THR A 1 161 ? 8.984 6.960 -12.691 1.00 48.00 161 THR A CA 1
ATOM 1273 C C . THR A 1 161 ? 9.747 6.712 -11.385 1.00 48.00 161 THR A C 1
ATOM 1275 O O . THR A 1 161 ? 10.350 5.658 -11.197 1.00 48.00 161 THR A O 1
ATOM 1278 N N . CYS A 1 162 ? 9.696 7.685 -10.474 1.00 45.53 162 CYS A N 1
ATOM 1279 C CA . CYS A 1 162 ? 10.202 7.564 -9.103 1.00 45.53 162 CYS A CA 1
ATOM 1280 C C . CYS A 1 162 ? 9.041 7.416 -8.118 1.00 45.53 162 CYS A C 1
ATOM 1282 O O . CYS A 1 162 ? 8.019 8.092 -8.253 1.00 45.53 162 CYS A O 1
ATOM 1284 N N . TRP A 1 163 ? 9.216 6.546 -7.127 1.00 52.41 163 TRP A N 1
ATOM 1285 C CA . TRP A 1 163 ? 8.214 6.252 -6.106 1.00 52.41 163 TRP A CA 1
ATOM 1286 C C . TRP A 1 163 ? 8.608 6.854 -4.769 1.00 52.41 163 TRP A C 1
ATOM 1288 O O . TRP A 1 163 ? 9.771 6.793 -4.383 1.00 52.41 163 TRP A O 1
ATOM 1298 N N . LEU A 1 164 ? 7.610 7.386 -4.069 1.00 50.75 164 LEU A N 1
ATOM 1299 C CA . LEU A 1 164 ? 7.628 7.575 -2.626 1.00 50.75 164 LEU A CA 1
ATOM 1300 C C . LEU A 1 164 ? 6.558 6.632 -2.074 1.00 50.75 164 LEU A C 1
ATOM 1302 O O . LEU A 1 164 ? 5.371 6.830 -2.339 1.00 50.75 164 LEU A O 1
ATOM 1306 N N . LEU A 1 165 ? 6.982 5.584 -1.370 1.00 50.94 165 LEU A N 1
ATOM 1307 C CA . LEU A 1 165 ? 6.109 4.893 -0.428 1.00 50.94 165 LEU A CA 1
ATOM 1308 C C . LEU A 1 165 ? 5.986 5.844 0.762 1.00 50.94 165 LEU A C 1
ATOM 1310 O O . LEU A 1 165 ? 6.984 6.209 1.377 1.00 50.94 165 LEU A O 1
ATOM 1314 N N . LEU A 1 166 ? 4.792 6.351 1.009 1.00 47.53 166 LEU A N 1
ATOM 1315 C CA . LEU A 1 166 ? 4.530 7.208 2.155 1.00 47.53 166 LEU A CA 1
ATOM 1316 C C . LEU A 1 166 ? 3.691 6.364 3.119 1.00 47.53 166 LEU A C 1
ATOM 1318 O O . LEU A 1 166 ? 2.704 5.774 2.701 1.00 47.53 166 LEU A O 1
ATOM 1322 N N . ASP A 1 167 ? 4.098 6.258 4.371 1.00 37.75 167 ASP A N 1
ATOM 1323 C CA . ASP A 1 167 ? 3.257 5.731 5.443 1.00 37.75 167 ASP A CA 1
ATOM 1324 C C . ASP A 1 167 ? 2.412 6.882 6.034 1.00 37.75 167 ASP A C 1
ATOM 1326 O O . ASP A 1 167 ? 2.732 8.060 5.836 1.00 37.75 167 ASP A O 1
ATOM 1330 N N . TYR A 1 168 ? 1.330 6.557 6.745 1.00 34.16 168 TYR A N 1
ATOM 1331 C CA . TYR A 1 168 ? 0.473 7.491 7.483 1.00 34.16 168 TYR A CA 1
ATOM 1332 C C . TYR A 1 168 ? 1.270 8.332 8.503 1.00 34.16 168 TYR A C 1
ATOM 1334 O O . TYR A 1 168 ? 0.916 9.483 8.756 1.00 34.16 168 TYR A O 1
ATOM 1342 N N . ALA A 1 169 ? 2.382 7.801 9.032 1.00 33.94 169 ALA A N 1
ATOM 1343 C CA . ALA A 1 169 ? 3.238 8.470 10.016 1.00 33.94 169 ALA A CA 1
ATOM 1344 C C . ALA A 1 169 ? 4.554 9.060 9.455 1.00 33.94 169 ALA A C 1
ATOM 1346 O O . ALA A 1 169 ? 5.259 9.771 10.175 1.00 33.94 169 ALA A O 1
ATOM 1347 N N . GLY A 1 170 ? 4.912 8.818 8.187 1.00 45.66 170 GLY A N 1
ATOM 1348 C CA . GLY A 1 170 ? 6.182 9.303 7.636 1.00 45.66 170 GLY A CA 1
ATOM 1349 C C . GLY A 1 170 ? 6.531 8.773 6.245 1.00 45.66 170 GLY A C 1
ATOM 1350 O O . GLY A 1 170 ? 6.064 7.731 5.802 1.00 45.66 170 GLY A O 1
ATOM 1351 N N . ALA A 1 171 ? 7.369 9.508 5.515 1.00 52.16 171 ALA A N 1
ATOM 1352 C CA . ALA A 1 171 ? 7.862 9.078 4.210 1.00 52.16 171 ALA A CA 1
ATOM 1353 C C . ALA A 1 171 ? 8.889 7.942 4.344 1.00 52.16 171 ALA A C 1
ATOM 1355 O O . ALA A 1 171 ? 9.811 8.060 5.148 1.00 52.16 171 ALA A O 1
ATOM 1356 N N . ILE A 1 172 ? 8.807 6.896 3.510 1.00 55.59 172 ILE A N 1
ATOM 1357 C CA . ILE A 1 172 ? 9.921 5.953 3.344 1.00 55.59 172 ILE A CA 1
ATOM 1358 C C . ILE A 1 172 ? 11.058 6.692 2.629 1.00 55.59 172 ILE A C 1
ATOM 1360 O O . ILE A 1 172 ? 10.930 7.104 1.474 1.00 55.59 172 ILE A O 1
ATOM 1364 N N . VAL A 1 173 ? 12.174 6.883 3.335 1.00 54.62 173 VAL A N 1
ATOM 1365 C CA . VAL A 1 173 ? 13.339 7.656 2.876 1.00 54.62 173 VAL A CA 1
ATOM 1366 C C . VAL A 1 173 ? 14.349 6.737 2.180 1.00 54.62 173 VAL A C 1
ATOM 1368 O O . VAL A 1 173 ? 15.482 6.572 2.626 1.00 54.62 173 VAL A O 1
ATOM 1371 N N . SER A 1 174 ? 13.938 6.107 1.080 1.00 59.78 174 SER A N 1
ATOM 1372 C CA . SER A 1 174 ? 14.847 5.349 0.211 1.00 59.78 174 SER A CA 1
ATOM 1373 C C . SER A 1 174 ? 15.219 6.139 -1.038 1.00 59.78 174 SER A C 1
ATOM 1375 O O . SER A 1 174 ? 14.586 7.142 -1.389 1.00 59.78 174 SER A O 1
ATOM 1377 N N . SER A 1 175 ? 16.224 5.654 -1.768 1.00 62.06 175 SER A N 1
ATOM 1378 C CA . SER A 1 175 ? 16.474 6.129 -3.123 1.00 62.06 175 SER A CA 1
ATOM 1379 C C . SER A 1 175 ? 15.304 5.704 -3.995 1.00 62.06 175 SER A C 1
ATOM 1381 O O . SER A 1 175 ? 14.682 4.655 -3.787 1.00 62.06 175 SER A O 1
ATOM 1383 N N . ALA A 1 176 ? 14.940 6.557 -4.945 1.00 65.31 176 ALA A N 1
ATOM 1384 C CA . ALA A 1 176 ? 13.846 6.231 -5.831 1.00 65.31 176 ALA A CA 1
ATOM 1385 C C . ALA A 1 176 ? 14.336 5.290 -6.940 1.00 65.31 176 ALA A C 1
ATOM 1387 O O . ALA A 1 176 ? 15.421 5.463 -7.488 1.00 65.31 176 ALA A O 1
ATOM 1388 N N . PHE A 1 177 ? 13.509 4.311 -7.298 1.00 68.31 177 PHE A N 1
ATOM 1389 C CA . PHE A 1 177 ? 13.823 3.310 -8.315 1.00 68.31 177 PHE A CA 1
ATOM 1390 C C . PHE A 1 177 ? 12.664 3.150 -9.305 1.00 68.31 177 PHE A C 1
ATOM 1392 O O . PHE A 1 177 ? 11.512 3.496 -9.029 1.00 68.31 177 PHE A O 1
ATOM 1399 N N . GLN A 1 178 ? 12.968 2.601 -10.480 1.00 73.94 178 GLN A N 1
ATOM 1400 C CA . GLN A 1 178 ? 11.973 2.330 -11.515 1.00 73.94 178 GLN A CA 1
ATOM 1401 C C . GLN A 1 178 ? 11.357 0.947 -11.310 1.00 73.94 178 GLN A C 1
ATOM 1403 O O . GLN A 1 178 ? 11.906 -0.052 -11.767 1.00 73.94 178 GLN A O 1
ATOM 1408 N N . TYR A 1 179 ? 10.179 0.893 -10.696 1.00 78.69 179 TYR A N 1
ATOM 1409 C CA . TYR A 1 179 ? 9.449 -0.354 -10.420 1.00 78.69 179 TYR A CA 1
ATOM 1410 C C . TYR A 1 179 ? 9.230 -1.281 -11.625 1.00 78.69 179 TYR A C 1
ATOM 1412 O O . TYR A 1 179 ? 9.093 -2.483 -11.455 1.00 78.69 179 TYR A O 1
ATOM 1420 N N . HIS A 1 180 ? 9.163 -0.749 -12.847 1.00 81.12 180 HIS A N 1
ATOM 1421 C CA . HIS A 1 180 ? 8.978 -1.564 -14.048 1.00 81.12 180 HIS A CA 1
ATOM 1422 C C . HIS A 1 180 ? 10.297 -2.131 -14.597 1.00 81.12 180 HIS A C 1
ATOM 1424 O O . HIS A 1 180 ? 10.265 -3.069 -15.388 1.00 81.12 180 HIS A O 1
ATOM 1430 N N . LYS A 1 181 ? 11.445 -1.561 -14.198 1.00 81.31 181 LYS A N 1
ATOM 1431 C CA . LYS A 1 181 ? 12.788 -2.089 -14.498 1.00 81.31 181 LYS A CA 1
ATOM 1432 C C . LYS A 1 181 ? 13.318 -2.992 -13.390 1.00 81.31 181 LYS A C 1
ATOM 1434 O O . LYS A 1 181 ? 14.054 -3.917 -13.699 1.00 81.31 181 LYS A O 1
ATOM 1439 N N . HIS A 1 182 ? 12.913 -2.713 -12.152 1.00 81.44 182 HIS A N 1
ATOM 1440 C CA . HIS A 1 182 ? 13.280 -3.450 -10.944 1.00 81.44 182 HIS A CA 1
ATOM 1441 C C . HIS A 1 182 ? 12.037 -3.924 -10.174 1.00 81.44 182 HIS A C 1
ATOM 1443 O O . HIS A 1 182 ? 11.806 -3.510 -9.029 1.00 81.44 182 HIS A O 1
ATOM 1449 N N . PRO A 1 183 ? 11.159 -4.723 -10.803 1.00 86.00 183 PRO A N 1
ATOM 1450 C CA . PRO A 1 183 ? 9.927 -5.177 -10.169 1.00 86.00 183 PRO A CA 1
ATOM 1451 C C . PRO A 1 183 ? 10.172 -6.093 -8.962 1.00 86.00 183 PRO A C 1
ATOM 1453 O O . PRO A 1 183 ? 9.312 -6.181 -8.093 1.00 86.00 183 PRO A O 1
ATOM 1456 N N . GLU A 1 184 ? 11.341 -6.724 -8.868 1.00 86.62 184 GLU A N 1
ATOM 1457 C CA . GLU A 1 184 ? 11.798 -7.519 -7.728 1.00 86.62 184 GLU A CA 1
ATOM 1458 C C . GLU A 1 184 ? 11.896 -6.710 -6.432 1.00 86.62 184 GLU A C 1
ATOM 1460 O O . GLU A 1 184 ? 11.526 -7.212 -5.372 1.00 86.62 184 GLU A O 1
ATOM 1465 N N . ILE A 1 185 ? 12.325 -5.447 -6.514 1.00 83.62 185 ILE A N 1
ATOM 1466 C CA . ILE A 1 185 ? 12.444 -4.563 -5.351 1.00 83.62 185 ILE A CA 1
ATOM 1467 C C . ILE A 1 185 ? 11.046 -4.232 -4.824 1.00 83.62 185 ILE A C 1
ATOM 1469 O O . ILE A 1 185 ? 10.768 -4.401 -3.638 1.00 83.62 185 ILE A O 1
ATOM 1473 N N . LEU A 1 186 ? 10.136 -3.828 -5.717 1.00 85.75 186 LEU A N 1
ATOM 1474 C CA . LEU A 1 186 ? 8.755 -3.519 -5.348 1.00 85.75 186 LEU A CA 1
ATOM 1475 C C . LEU A 1 186 ? 8.015 -4.760 -4.827 1.00 85.75 186 LEU A C 1
ATOM 1477 O O . LEU A 1 186 ? 7.303 -4.669 -3.829 1.00 85.75 186 LEU A O 1
ATOM 1481 N N . ALA A 1 187 ? 8.191 -5.912 -5.480 1.00 88.81 187 ALA A N 1
ATOM 1482 C CA . ALA A 1 187 ? 7.599 -7.169 -5.041 1.00 88.81 187 ALA A CA 1
ATOM 1483 C C . ALA A 1 187 ? 8.079 -7.544 -3.640 1.00 88.81 187 ALA A C 1
ATOM 1485 O O . ALA A 1 187 ? 7.261 -7.904 -2.802 1.00 88.81 187 ALA A O 1
ATOM 1486 N N . LYS A 1 188 ? 9.383 -7.408 -3.367 1.00 86.69 188 LYS A N 1
ATOM 1487 C CA . LYS A 1 188 ? 9.961 -7.662 -2.046 1.00 86.69 188 LYS A CA 1
ATOM 1488 C C . LYS A 1 188 ? 9.350 -6.754 -0.979 1.00 86.69 188 LYS A C 1
ATOM 1490 O O . LYS A 1 188 ? 8.885 -7.270 0.033 1.00 86.69 188 LYS A O 1
ATOM 1495 N N . VAL A 1 189 ? 9.278 -5.446 -1.236 1.00 85.06 189 VAL A N 1
ATOM 1496 C CA . VAL A 1 189 ? 8.638 -4.474 -0.333 1.00 85.06 189 VAL A CA 1
ATOM 1497 C C . VAL A 1 189 ? 7.199 -4.882 -0.035 1.00 85.06 189 VAL A C 1
ATOM 1499 O O . VAL A 1 189 ? 6.862 -5.145 1.115 1.00 85.06 189 VAL A O 1
ATOM 1502 N N . LEU A 1 190 ? 6.356 -4.972 -1.066 1.00 88.06 190 LEU A N 1
ATOM 1503 C CA . LEU A 1 190 ? 4.925 -5.223 -0.894 1.00 88.06 190 LEU A CA 1
ATOM 1504 C C . LEU A 1 190 ? 4.657 -6.587 -0.255 1.00 88.06 190 LEU A C 1
ATOM 1506 O O . LEU A 1 190 ? 3.800 -6.691 0.618 1.00 88.06 190 LEU A O 1
ATOM 1510 N N . TRP A 1 191 ? 5.420 -7.613 -0.639 1.00 89.50 191 TRP A N 1
ATOM 1511 C CA . TRP A 1 191 ? 5.301 -8.946 -0.062 1.00 89.50 191 TRP A CA 1
ATOM 1512 C C . TRP A 1 191 ? 5.683 -8.971 1.412 1.00 89.50 191 TRP A C 1
ATOM 1514 O O . TRP A 1 191 ? 4.976 -9.586 2.208 1.00 89.50 191 TRP A O 1
ATOM 1524 N N . GLN A 1 192 ? 6.789 -8.326 1.791 1.00 86.31 192 GLN A N 1
ATOM 1525 C CA . GLN A 1 192 ? 7.206 -8.277 3.189 1.00 86.31 192 GLN A CA 1
ATOM 1526 C C . GLN A 1 192 ? 6.198 -7.488 4.019 1.00 86.31 192 GLN A C 1
ATOM 1528 O O . GLN A 1 192 ? 5.684 -8.048 4.982 1.00 86.31 192 GLN A O 1
ATOM 1533 N N . PHE A 1 193 ? 5.825 -6.274 3.594 1.00 84.25 193 PHE A N 1
ATOM 1534 C CA . PHE A 1 193 ? 4.793 -5.477 4.266 1.00 84.25 193 PHE A CA 1
ATOM 1535 C C . PHE A 1 193 ? 3.509 -6.279 4.453 1.00 84.25 193 PHE A C 1
ATOM 1537 O O . PHE A 1 193 ? 3.060 -6.451 5.576 1.00 84.25 193 PHE A O 1
ATOM 1544 N N . ASN A 1 194 ? 2.972 -6.903 3.406 1.00 88.12 194 ASN A N 1
ATOM 1545 C CA . ASN A 1 194 ? 1.751 -7.709 3.502 1.00 88.12 194 ASN A CA 1
ATOM 1546 C C . ASN A 1 194 ? 1.785 -8.813 4.590 1.00 88.12 194 ASN A C 1
ATOM 1548 O O . ASN A 1 194 ? 0.738 -9.321 4.997 1.00 88.12 194 ASN A O 1
ATOM 1552 N N . HIS A 1 195 ? 2.970 -9.229 5.038 1.00 87.31 195 HIS A N 1
ATOM 1553 C CA . HIS A 1 195 ? 3.162 -10.299 6.014 1.00 87.31 195 HIS A CA 1
ATOM 1554 C C . HIS A 1 195 ? 3.735 -9.856 7.360 1.00 87.31 195 HIS A C 1
ATOM 1556 O O . HIS A 1 195 ? 3.857 -10.706 8.247 1.00 87.31 195 HIS A O 1
ATOM 1562 N N . LEU A 1 196 ? 4.105 -8.588 7.513 1.00 85.00 196 LEU A N 1
ATOM 1563 C CA . LEU A 1 196 ? 4.534 -8.052 8.797 1.00 85.00 196 LEU A CA 1
ATOM 1564 C C . LEU A 1 196 ? 3.349 -7.999 9.772 1.00 85.00 196 LEU A C 1
ATOM 1566 O O . LEU A 1 196 ? 2.193 -7.858 9.370 1.00 85.00 196 LEU A O 1
ATOM 1570 N N . SER A 1 197 ? 3.639 -8.134 11.066 1.00 82.62 197 SER A N 1
ATOM 1571 C CA . SER A 1 197 ? 2.631 -7.932 12.108 1.00 82.62 197 SER A CA 1
ATOM 1572 C C . SER A 1 197 ? 2.277 -6.448 12.230 1.00 82.62 197 SER A C 1
ATOM 1574 O O . SER A 1 197 ? 3.073 -5.599 11.839 1.00 82.62 197 SER A O 1
ATOM 1576 N N . ALA A 1 198 ? 1.132 -6.113 12.836 1.00 78.56 198 ALA A N 1
ATOM 1577 C CA . ALA A 1 198 ? 0.767 -4.715 13.080 1.00 78.56 198 ALA A CA 1
ATOM 1578 C C . ALA A 1 198 ? 1.888 -3.946 13.812 1.00 78.56 198 ALA A C 1
ATOM 1580 O O . ALA A 1 198 ? 2.231 -2.832 13.435 1.00 78.56 198 ALA A O 1
ATOM 1581 N N . LYS A 1 199 ? 2.544 -4.581 14.790 1.00 79.50 199 LYS A N 1
ATOM 1582 C CA . LYS A 1 199 ? 3.684 -3.993 15.501 1.00 79.50 199 LYS A CA 1
ATOM 1583 C C . LYS A 1 199 ? 4.875 -3.715 14.580 1.00 79.50 199 LYS A C 1
ATOM 1585 O O . LYS A 1 199 ? 5.481 -2.655 14.677 1.00 79.50 199 LYS A O 1
ATOM 1590 N N . ASP A 1 200 ? 5.221 -4.654 13.703 1.00 77.75 200 ASP A N 1
ATOM 1591 C CA . ASP A 1 200 ? 6.356 -4.494 12.781 1.00 77.75 200 ASP A CA 1
ATOM 1592 C C . ASP A 1 200 ? 6.043 -3.517 11.636 1.00 77.75 200 ASP A C 1
ATOM 1594 O O . ASP A 1 200 ? 6.956 -2.955 11.040 1.00 77.75 200 ASP A O 1
ATOM 1598 N N . TRP A 1 201 ? 4.757 -3.280 11.359 1.00 72.62 201 TRP A N 1
ATOM 1599 C CA . TRP A 1 201 ? 4.283 -2.150 10.553 1.00 72.62 201 TRP A CA 1
ATOM 1600 C C . TRP A 1 201 ? 4.45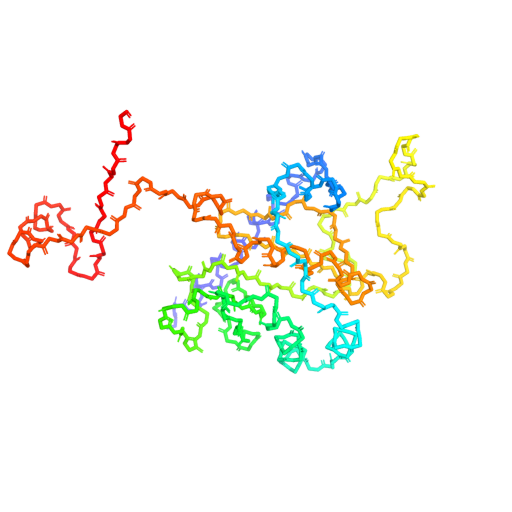6 -0.799 11.250 1.00 72.62 201 TRP A C 1
ATOM 1602 O O . TRP A 1 201 ? 4.294 0.231 10.607 1.00 72.62 201 TRP A O 1
ATOM 1612 N N . GLY A 1 202 ? 4.768 -0.786 12.547 1.00 73.12 202 GLY A N 1
ATOM 1613 C CA . GLY A 1 202 ? 4.827 0.431 13.348 1.00 73.12 202 GLY A CA 1
ATOM 1614 C C . GLY A 1 202 ? 3.487 0.840 13.961 1.00 73.12 202 GLY A C 1
ATOM 1615 O O . GLY A 1 202 ? 3.419 1.911 14.562 1.00 73.12 202 GLY A O 1
ATOM 1616 N N . HIS A 1 203 ? 2.437 0.010 13.868 1.00 74.19 203 HIS A N 1
ATOM 1617 C CA . HIS A 1 203 ? 1.198 0.265 14.604 1.00 74.19 203 HIS A CA 1
ATOM 1618 C C . HIS A 1 203 ? 1.456 0.146 16.103 1.00 74.19 203 HIS A C 1
ATOM 1620 O O . HIS A 1 203 ? 2.052 -0.826 16.582 1.00 74.19 203 HIS A O 1
ATOM 1626 N N . ASP A 1 204 ? 0.948 1.118 16.853 1.00 74.56 204 ASP A N 1
ATOM 1627 C CA . ASP A 1 204 ? 0.937 1.042 18.303 1.00 74.56 204 ASP A CA 1
ATOM 1628 C C . ASP A 1 204 ? -0.089 -0.002 18.758 1.00 74.56 204 ASP A C 1
ATOM 1630 O O . ASP A 1 204 ? -1.283 0.264 18.881 1.00 74.56 204 ASP A O 1
ATOM 1634 N N . THR A 1 205 ? 0.384 -1.219 19.020 1.00 78.25 205 THR A N 1
ATOM 1635 C CA . THR A 1 205 ? -0.461 -2.314 19.508 1.00 78.25 205 THR A CA 1
ATOM 1636 C C . THR A 1 205 ? -0.839 -2.179 20.983 1.00 78.25 205 THR A C 1
ATOM 1638 O O . THR A 1 205 ? -1.533 -3.053 21.499 1.00 78.25 205 THR A O 1
ATOM 1641 N N . SER A 1 206 ? -0.354 -1.149 21.689 1.00 77.38 206 SER A N 1
ATOM 1642 C CA . SER A 1 206 ? -0.797 -0.858 23.055 1.00 77.38 206 SER A CA 1
ATOM 1643 C C . SER A 1 206 ? -2.157 -0.169 23.082 1.00 77.38 206 SER A C 1
ATOM 1645 O O . SER A 1 206 ? -2.822 -0.220 24.109 1.00 77.38 206 SER A O 1
ATOM 1647 N N . VAL A 1 207 ? -2.610 0.405 21.963 1.00 79.00 207 VAL A N 1
ATOM 1648 C CA . VAL A 1 207 ? -3.913 1.064 21.853 1.00 79.00 207 VAL A CA 1
ATOM 1649 C C . VAL A 1 207 ? -4.856 0.204 21.018 1.00 79.00 207 VAL A C 1
ATOM 1651 O O . VAL A 1 207 ? -4.560 -0.129 19.871 1.00 79.00 207 VAL A O 1
ATOM 1654 N N . CYS A 1 208 ? -6.016 -0.157 21.563 1.00 76.94 208 CYS A N 1
ATOM 1655 C CA . CYS A 1 208 ? -7.001 -0.958 20.835 1.00 76.94 208 CYS A CA 1
ATOM 1656 C C . CYS A 1 208 ? -8.441 -0.498 21.085 1.00 76.94 208 CYS A C 1
ATOM 1658 O O . CYS A 1 208 ? -8.734 0.040 22.153 1.00 76.94 208 CYS A O 1
ATOM 1660 N N . PRO A 1 209 ? -9.373 -0.745 20.145 1.00 79.56 209 PRO A N 1
ATOM 1661 C CA . PRO A 1 209 ? -10.792 -0.524 20.385 1.00 79.56 209 PRO A CA 1
ATOM 1662 C C . PRO A 1 209 ? -11.277 -1.282 21.618 1.00 79.56 209 PRO A C 1
ATOM 1664 O O . PRO A 1 209 ? -11.089 -2.496 21.723 1.00 79.56 209 PRO A O 1
ATOM 1667 N N . VAL A 1 210 ? -11.937 -0.574 22.531 1.00 83.75 210 VAL A N 1
ATOM 1668 C CA . VAL A 1 210 ? -12.510 -1.204 23.719 1.00 83.75 210 VAL A CA 1
ATOM 1669 C C . VAL A 1 210 ? -13.864 -1.830 23.370 1.00 83.75 210 VAL A C 1
ATOM 1671 O O . VAL A 1 210 ? -14.706 -1.216 22.709 1.00 83.75 210 VAL A O 1
ATOM 1674 N N . VAL A 1 211 ? -14.101 -3.058 23.831 1.00 82.75 211 VAL A N 1
ATOM 1675 C CA . VAL A 1 211 ? -15.409 -3.719 23.721 1.00 82.75 211 VAL A CA 1
ATOM 1676 C C . VAL A 1 211 ? -16.084 -3.663 25.088 1.00 82.75 211 VAL A C 1
ATOM 1678 O O . VAL A 1 211 ? -15.828 -4.491 25.958 1.00 82.75 211 VAL A O 1
ATOM 1681 N N . LEU A 1 212 ? -16.937 -2.657 25.282 1.00 84.25 212 LEU A N 1
ATOM 1682 C CA . LEU A 1 212 ? -17.714 -2.458 26.509 1.00 84.25 212 LEU A CA 1
ATOM 1683 C C . LEU A 1 212 ? -19.185 -2.818 26.284 1.00 84.25 212 LEU A C 1
ATOM 1685 O O . LEU A 1 212 ? -19.698 -2.719 25.167 1.00 84.25 212 LEU A O 1
ATOM 1689 N N . GLN A 1 213 ? -19.886 -3.196 27.357 1.00 90.56 213 GLN A N 1
ATOM 1690 C CA . GLN A 1 213 ? -21.347 -3.285 27.307 1.00 90.56 213 GLN A CA 1
ATOM 1691 C C . GLN A 1 213 ? -21.951 -1.893 27.025 1.00 90.56 213 GLN A C 1
ATOM 1693 O O . GLN A 1 213 ? -21.360 -0.891 27.436 1.00 90.56 213 GLN A O 1
ATOM 1698 N N . PRO A 1 214 ? -23.091 -1.791 26.314 1.00 89.94 214 PRO A N 1
ATOM 1699 C CA . PRO A 1 214 ? -23.611 -0.504 25.840 1.00 89.94 214 PRO A CA 1
ATOM 1700 C C . PRO A 1 214 ? -23.866 0.534 26.942 1.00 89.94 214 PRO A C 1
ATOM 1702 O O . PRO A 1 214 ? -23.624 1.722 26.744 1.00 89.94 214 PRO A O 1
ATOM 1705 N N . ASP A 1 215 ? -24.334 0.090 28.104 1.00 92.38 215 ASP A N 1
ATOM 1706 C CA . ASP A 1 215 ? -24.569 0.909 29.293 1.00 92.38 215 ASP A CA 1
ATOM 1707 C C . ASP A 1 215 ? -23.260 1.434 29.902 1.00 92.38 215 ASP A C 1
ATOM 1709 O O . ASP A 1 215 ? -23.154 2.623 30.208 1.00 92.38 215 ASP A O 1
ATOM 1713 N N . VAL A 1 216 ? -22.235 0.583 29.989 1.00 91.00 216 VAL A N 1
ATOM 1714 C CA . VAL A 1 216 ? -20.890 0.971 30.440 1.00 91.00 216 VAL A CA 1
ATOM 1715 C C . VAL A 1 216 ? -20.251 1.947 29.451 1.00 91.00 216 VAL A C 1
ATOM 1717 O O . VAL A 1 216 ? -19.735 2.984 29.860 1.00 91.00 216 VAL A O 1
ATOM 1720 N N . ALA A 1 217 ? -20.335 1.668 28.147 1.00 88.62 217 ALA A N 1
ATOM 1721 C CA . ALA A 1 217 ? -19.807 2.540 27.100 1.00 88.62 217 ALA A CA 1
ATOM 1722 C C . ALA A 1 217 ? -20.450 3.932 27.146 1.00 88.62 217 ALA A C 1
ATOM 1724 O O . ALA A 1 217 ? -19.749 4.937 27.036 1.00 88.62 217 ALA A O 1
ATOM 1725 N N . LYS A 1 218 ? -21.772 3.995 27.352 1.00 90.62 218 LYS A N 1
ATOM 1726 C CA . LYS A 1 218 ? -22.503 5.254 27.519 1.00 90.62 218 LYS A CA 1
ATOM 1727 C C . LYS A 1 218 ? -22.012 6.028 28.744 1.00 90.62 218 LYS A C 1
ATOM 1729 O O . LYS A 1 218 ? -21.693 7.204 28.623 1.00 90.62 218 LYS A O 1
ATOM 1734 N N . SER A 1 219 ? -21.879 5.364 29.893 1.00 92.62 219 SER A N 1
ATOM 1735 C CA . SER A 1 219 ? -21.393 6.008 31.122 1.00 92.62 219 SER A CA 1
ATOM 1736 C C . SER A 1 219 ? -19.960 6.536 30.986 1.00 92.62 219 SER A C 1
ATOM 1738 O O . SER A 1 219 ? -19.653 7.608 31.510 1.00 92.62 219 SER A O 1
ATOM 1740 N N . VAL A 1 220 ? -19.082 5.802 30.295 1.00 89.50 220 VAL A N 1
ATOM 1741 C CA . VAL A 1 220 ? -17.700 6.228 30.019 1.00 89.50 220 VAL A CA 1
ATOM 1742 C C . VAL A 1 220 ? -17.689 7.446 29.097 1.00 89.50 220 VAL A C 1
ATOM 1744 O O . VAL A 1 220 ? -17.015 8.424 29.407 1.00 89.50 220 VAL A O 1
ATOM 1747 N N . ARG A 1 221 ? -18.477 7.424 28.014 1.00 90.44 221 ARG A N 1
ATOM 1748 C CA . ARG A 1 221 ? -18.619 8.565 27.095 1.00 90.44 221 ARG A CA 1
ATOM 1749 C C . ARG A 1 221 ? -19.107 9.822 27.799 1.00 90.44 221 ARG A C 1
ATOM 1751 O O . ARG A 1 221 ? -18.488 10.866 27.647 1.00 90.44 221 ARG A O 1
ATOM 1758 N N . GLU A 1 222 ? -20.153 9.707 28.614 1.00 93.25 222 GLU A N 1
ATOM 1759 C CA . GLU A 1 222 ? -20.685 10.827 29.400 1.00 93.25 222 GLU A CA 1
ATOM 1760 C C . GLU A 1 222 ? -19.645 11.384 30.382 1.00 93.25 222 GLU A C 1
ATOM 1762 O O . GLU A 1 222 ? -19.550 12.594 30.562 1.00 93.25 222 GLU A O 1
ATOM 1767 N N . SER A 1 223 ? -18.838 10.513 30.994 1.00 93.00 223 SER A N 1
ATOM 1768 C CA . SER A 1 223 ? -17.804 10.923 31.955 1.00 93.00 223 SER A CA 1
ATOM 1769 C C . SER A 1 223 ? -16.613 11.621 31.297 1.00 93.00 223 SER A C 1
ATOM 1771 O O . SER A 1 223 ? -15.973 12.459 31.930 1.00 93.00 223 SER A O 1
ATOM 1773 N N . LEU A 1 224 ? -16.295 11.254 30.055 1.00 90.56 224 LEU A N 1
ATOM 1774 C CA . LEU A 1 224 ? -15.155 11.774 29.297 1.00 90.56 224 LEU A CA 1
ATOM 1775 C C . LEU A 1 224 ? -15.542 12.859 28.279 1.00 90.56 224 LEU A C 1
ATOM 1777 O O . LEU A 1 224 ? -14.661 13.363 27.592 1.00 90.56 224 LEU A O 1
ATOM 1781 N N . ASP A 1 225 ? -16.828 13.214 28.193 1.00 91.69 225 ASP A N 1
ATOM 1782 C CA . ASP A 1 225 ? -17.388 14.144 27.199 1.00 91.69 225 ASP A CA 1
ATOM 1783 C C . ASP A 1 225 ? -17.078 13.734 25.743 1.00 91.69 225 ASP A C 1
ATOM 1785 O O . ASP A 1 225 ? -16.748 14.553 24.887 1.00 91.69 225 ASP A O 1
ATOM 1789 N N . ILE A 1 226 ? -17.157 12.426 25.463 1.00 85.62 226 ILE A N 1
ATOM 1790 C CA . ILE A 1 226 ? -16.870 11.844 24.144 1.00 85.62 226 ILE A CA 1
ATOM 1791 C C . ILE A 1 226 ? -18.190 11.592 23.397 1.00 85.62 226 ILE A C 1
ATOM 1793 O O . ILE A 1 226 ? -19.068 10.907 23.932 1.00 85.62 226 ILE A O 1
ATOM 1797 N N . PRO A 1 227 ? -18.356 12.073 22.151 1.00 85.19 227 PRO A N 1
ATOM 1798 C CA . PRO A 1 227 ? -19.568 11.832 21.375 1.00 85.19 227 PRO A CA 1
ATOM 1799 C C . PRO A 1 227 ? -19.712 10.357 20.965 1.00 85.19 227 PRO A C 1
ATOM 1801 O O . PRO A 1 227 ? -18.734 9.638 20.765 1.00 85.19 227 PRO A O 1
ATOM 1804 N N . ASP A 1 228 ? -20.950 9.901 20.749 1.00 82.94 228 ASP A N 1
ATOM 1805 C CA . ASP A 1 228 ? -21.240 8.514 20.337 1.00 82.94 228 ASP A CA 1
ATOM 1806 C C . ASP A 1 228 ? -20.605 8.119 18.995 1.00 82.94 228 ASP A C 1
ATOM 1808 O O . ASP A 1 228 ? -20.423 6.935 18.710 1.00 82.94 228 ASP A O 1
ATOM 1812 N N . THR A 1 229 ? -20.258 9.108 18.172 1.00 79.44 229 THR A N 1
ATOM 1813 C CA . THR A 1 229 ? -19.573 8.917 16.891 1.00 79.44 229 THR A CA 1
ATOM 1814 C C . THR A 1 229 ? -18.100 8.559 17.044 1.00 79.44 229 THR A C 1
ATOM 1816 O O . THR A 1 229 ? -17.500 8.085 16.082 1.00 79.44 229 THR A O 1
ATOM 1819 N N . GLU A 1 230 ? -17.507 8.792 18.215 1.00 76.31 230 GLU A N 1
ATOM 1820 C CA . GLU A 1 230 ? -16.103 8.494 18.463 1.00 76.31 230 GLU A CA 1
ATOM 1821 C C . GLU A 1 230 ? -15.899 7.086 19.031 1.00 76.31 230 GLU A C 1
ATOM 1823 O O . GLU A 1 230 ? -16.667 6.553 19.851 1.00 76.31 230 GLU A O 1
ATOM 1828 N N . GLN A 1 231 ? -14.829 6.464 18.541 1.00 81.38 231 GLN A N 1
ATOM 1829 C CA . GLN A 1 231 ? -14.397 5.152 18.979 1.00 81.38 231 GLN A CA 1
ATOM 1830 C C . GLN A 1 231 ? -13.694 5.280 20.330 1.00 81.38 231 GLN A C 1
ATOM 1832 O O . GLN A 1 231 ? -12.730 6.025 20.471 1.00 81.38 231 GLN A O 1
ATOM 1837 N N . LEU A 1 232 ? -14.164 4.522 21.319 1.00 83.50 232 LEU A N 1
ATOM 1838 C CA . LEU A 1 232 ? -13.468 4.389 22.592 1.00 83.50 232 LEU A CA 1
ATOM 1839 C C . LEU A 1 232 ? -12.278 3.438 22.424 1.00 83.50 232 LEU A C 1
ATOM 1841 O O . LEU A 1 232 ? -12.425 2.333 21.889 1.00 83.50 232 LEU A O 1
ATOM 1845 N N . LEU A 1 233 ? -11.116 3.869 22.902 1.00 83.56 233 LEU A N 1
ATOM 1846 C CA . LEU A 1 233 ? -9.867 3.116 22.865 1.00 83.56 233 LEU A CA 1
ATOM 1847 C C . LEU A 1 233 ? -9.409 2.819 24.295 1.00 83.56 233 LEU A C 1
ATOM 1849 O O . LEU A 1 233 ? -9.643 3.618 25.201 1.00 83.56 233 LEU A O 1
ATOM 1853 N N . ASP A 1 234 ? -8.758 1.678 24.480 1.00 81.06 234 ASP A N 1
ATOM 1854 C CA . ASP A 1 234 ? -8.096 1.288 25.724 1.00 81.06 234 ASP A CA 1
ATOM 1855 C C . ASP A 1 234 ? -6.583 1.196 25.505 1.00 81.06 234 ASP A C 1
ATOM 1857 O O . ASP A 1 234 ? -6.135 0.909 24.390 1.00 81.06 234 ASP A O 1
ATOM 1861 N N . ILE A 1 235 ? -5.812 1.442 26.567 1.00 80.38 235 ILE A N 1
ATOM 1862 C CA . ILE A 1 235 ? -4.351 1.342 26.571 1.00 80.38 235 ILE A CA 1
ATOM 1863 C C . ILE A 1 235 ? -3.953 0.114 27.386 1.00 80.38 235 ILE A C 1
ATOM 1865 O O . ILE A 1 235 ? -4.022 0.097 28.616 1.00 80.38 235 ILE A O 1
ATOM 1869 N N . ILE A 1 236 ? -3.475 -0.914 26.696 1.00 75.44 236 ILE A N 1
ATOM 1870 C CA . ILE A 1 236 ? -2.924 -2.112 27.311 1.00 75.44 236 ILE A CA 1
ATOM 1871 C C . ILE A 1 236 ? -1.479 -1.814 27.717 1.00 75.44 236 ILE A C 1
ATOM 1873 O O . ILE A 1 236 ? -0.558 -1.852 26.898 1.00 75.44 236 ILE A O 1
ATOM 1877 N N . TYR A 1 237 ? -1.260 -1.554 29.005 1.00 59.41 237 TYR A N 1
ATOM 1878 C CA . TYR A 1 237 ? 0.088 -1.526 29.564 1.00 59.41 237 TYR A CA 1
ATOM 1879 C C . TYR A 1 237 ? 0.672 -2.943 29.549 1.00 59.41 237 TYR A C 1
ATOM 1881 O O . TYR A 1 237 ? 0.264 -3.808 30.327 1.00 59.41 237 TYR A O 1
ATOM 1889 N N . LEU A 1 238 ? 1.629 -3.187 28.654 1.00 56.47 238 LEU A N 1
ATOM 1890 C CA . LEU A 1 238 ? 2.453 -4.394 28.683 1.00 56.47 238 LEU A CA 1
ATOM 1891 C C . LEU A 1 238 ? 3.419 -4.269 29.873 1.00 56.47 238 LEU A C 1
ATOM 1893 O O . LEU A 1 238 ? 4.379 -3.502 29.808 1.00 56.47 238 LEU A O 1
ATOM 1897 N N . GLY A 1 239 ? 3.089 -4.945 30.977 1.00 44.56 239 GLY A N 1
ATOM 1898 C CA . GLY A 1 239 ? 3.928 -5.039 32.179 1.00 44.56 239 GLY A CA 1
ATOM 1899 C C . GLY A 1 239 ? 5.166 -5.906 31.998 1.00 44.56 239 GLY A C 1
ATOM 1900 O O . GLY A 1 239 ? 5.152 -6.792 31.113 1.00 44.56 239 GLY A O 1
#

Radius of gyration: 21.04 Å; chains: 1; bounding box: 59×51×53 Å

Foldseek 3Di:
DPPVVVVVVVLVVVVVVVVVVLVVCVVVDPDDAALVVLCVPQFDDDPDDFDDQDLVQLLVLLPDPDLQSSQVSVQVRCVRLQVQKHKDQQCPAADDRDTFRIFIFGPVDDDDPHDDLVGTLWTWDWDAFQVPQSDDFQCDADPPPGPDSDSFPPDNVRRGTFIWTAGSVGISRHGTGDCSVCVVSVSSVSNSSSPDDCVSSVHPPQKDFDDDDPVVVVVVCVVVVHDPPDTDIHGRPPD

Secondary structure (DSSP, 8-state):
--HHHHHHHHHHHHHHHHHHHHHHTTTT---PBPHHHHHHHHSPPPSSPPPP--HHHHHHHHH-SSHHHHHHHHHHHHGGG-TTEEEEE-TTS--SS---SEEEEETTSPPPSS--GGGEEEEEEEE-SGGG-SSPPPSS--TTT-TTS-SS-SSHHHHT-EEEEEETTEE--BPP--TTT-HHHHHHHHHHHHHS-TTTTT--TTEEE----HHHHHHHHHHHT--TTSPPEEE----